Protein AF-A0A368JZE5-F1 (afdb_monomer_lite)

Sequence (261 aa):
MVKGGLHEKTGRDTLEATTRVGGFPHKSGTFWTKGAIWRTEWVDAGKLSTRIRGDKDPQEIAFAVDNDGTRANAGQLTRDISWLYFQPTIASMVMRYRGSHLHWYSGETGALGATAGSTVHFGVNDLGLITVLAKDIGQLPQWQQRLWSAHNVTPEGEVSSELFEAQMMLIPASTKAPEGEVQDALNTLDASFKKRYGTSLLREHSSVTQLLRAVHRFRAVEEGGLLDLSKDLMRLFSERVDVDALTPHFTLANGEKKRAR

Secondary structure (DSSP, 8-state):
-----------TTS-EEEEEE--TTSPTT-EEEEEE---S---PPPS--TTTT-PPPSSPPEEE-STT--EEEHHHHTT---EEEE-THHHHHHHTSTT-EEEESSSSEEEEESSTTSEEEEEE-TTSPEEEEHHHHHHS-HHHHHHHHTTEE---SPPPHHHHIIIII--------HHHHHHHHHHHHHHHHHHHHSS-SB---TTHHHHHHH--GGGGGSTTHHHHHHHHHHHHTGGGB-HHHHGGG----TT------

Structure (mmCIF, N/CA/C/O backbone):
data_AF-A0A368JZE5-F1
#
_entry.id   AF-A0A368JZE5-F1
#
loop_
_atom_site.group_PDB
_atom_site.id
_atom_site.type_symbol
_atom_site.label_atom_id
_atom_site.label_alt_id
_atom_site.label_comp_id
_atom_site.label_asym_id
_atom_site.label_entity_id
_atom_site.label_seq_id
_atom_site.pdbx_PDB_ins_code
_atom_site.Cartn_x
_atom_site.Cartn_y
_atom_site.Cartn_z
_atom_site.occupancy
_atom_site.B_iso_or_equiv
_atom_site.auth_seq_id
_atom_site.auth_comp_id
_atom_site.auth_asym_id
_atom_site.auth_atom_id
_atom_site.pdbx_PDB_model_num
ATOM 1 N N . MET A 1 1 ? 60.721 11.355 38.201 1.00 33.09 1 MET A N 1
ATOM 2 C CA . MET A 1 1 ? 60.896 11.521 36.742 1.00 33.09 1 MET A CA 1
ATOM 3 C C . MET A 1 1 ? 60.819 10.137 36.101 1.00 33.09 1 MET A C 1
ATOM 5 O O . MET A 1 1 ? 61.827 9.453 36.012 1.00 33.09 1 MET A O 1
ATOM 9 N N . VAL A 1 2 ? 59.609 9.662 35.784 1.00 31.41 2 VAL A N 1
ATOM 10 C CA . VAL A 1 2 ? 59.386 8.317 35.222 1.00 31.41 2 VAL A CA 1
ATOM 11 C C . VAL A 1 2 ? 59.170 8.472 33.721 1.00 31.41 2 VAL A C 1
ATOM 13 O O . VAL A 1 2 ? 58.179 9.057 33.291 1.00 31.41 2 VAL A O 1
ATOM 16 N N . LYS A 1 3 ? 60.138 8.000 32.932 1.00 34.97 3 LYS A N 1
ATOM 17 C CA . LYS A 1 3 ? 60.056 7.914 31.471 1.00 34.97 3 LYS A CA 1
ATOM 18 C C . LYS A 1 3 ? 58.999 6.868 31.098 1.00 34.97 3 LYS A C 1
ATOM 20 O O . LYS A 1 3 ? 59.303 5.682 31.037 1.00 34.97 3 LYS A O 1
ATOM 25 N N . GLY A 1 4 ? 57.762 7.300 30.865 1.00 34.81 4 GLY A N 1
ATOM 26 C CA . GLY A 1 4 ? 56.762 6.494 30.167 1.00 34.81 4 GLY A CA 1
ATOM 27 C C . GLY A 1 4 ? 57.090 6.496 28.677 1.00 34.81 4 GLY A C 1
ATOM 28 O O . GLY A 1 4 ? 56.790 7.468 27.988 1.00 34.81 4 GLY A O 1
ATOM 29 N N . GLY A 1 5 ? 57.781 5.460 28.202 1.00 38.25 5 GLY A N 1
ATOM 30 C CA . GLY A 1 5 ? 58.120 5.313 26.790 1.00 38.25 5 GLY A CA 1
ATOM 31 C C . GLY A 1 5 ? 56.860 5.195 25.934 1.00 38.25 5 GLY A C 1
ATOM 32 O O . GLY A 1 5 ? 56.065 4.276 26.117 1.00 38.25 5 GLY A O 1
ATOM 33 N N . LEU A 1 6 ? 56.684 6.120 24.990 1.00 45.31 6 LEU A N 1
ATOM 34 C CA . LEU A 1 6 ? 55.811 5.915 23.839 1.00 45.31 6 LEU A CA 1
ATOM 35 C C . LEU A 1 6 ? 56.468 4.853 22.954 1.00 45.31 6 LEU A C 1
ATOM 37 O O . LEU A 1 6 ? 57.457 5.126 22.279 1.00 45.31 6 LEU A O 1
ATOM 41 N N . HIS A 1 7 ? 55.939 3.632 22.977 1.00 50.19 7 HIS A N 1
ATOM 42 C CA . HIS A 1 7 ? 56.258 2.628 21.967 1.00 50.19 7 HIS A CA 1
ATOM 43 C C . HIS A 1 7 ? 55.320 2.821 20.779 1.00 50.19 7 HIS A C 1
ATOM 45 O O . HIS A 1 7 ? 54.342 2.098 20.613 1.00 50.19 7 HIS A O 1
ATOM 51 N N . GLU A 1 8 ? 55.604 3.841 19.979 1.00 50.53 8 GLU A N 1
ATOM 52 C CA . GLU A 1 8 ? 54.974 4.021 18.679 1.00 50.53 8 GLU A CA 1
ATOM 53 C C . GLU A 1 8 ? 55.751 3.172 17.667 1.00 50.53 8 GLU A C 1
ATOM 55 O O . GLU A 1 8 ? 56.932 3.407 17.412 1.00 50.53 8 GLU A O 1
ATOM 60 N N . LYS A 1 9 ? 55.121 2.111 17.157 1.00 51.62 9 LYS A N 1
ATOM 61 C CA . LYS A 1 9 ? 55.646 1.334 16.032 1.00 51.62 9 LYS A CA 1
ATOM 62 C C . LYS A 1 9 ? 54.854 1.733 14.797 1.00 51.62 9 LYS A C 1
ATOM 64 O O . LYS A 1 9 ? 53.767 1.211 14.578 1.00 51.62 9 LYS A O 1
ATOM 69 N N . THR A 1 10 ? 55.390 2.672 14.029 1.00 49.72 10 THR A N 1
ATOM 70 C CA . THR A 1 10 ? 54.780 3.129 12.779 1.00 49.72 10 THR A CA 1
ATOM 71 C C . THR A 1 10 ? 55.296 2.274 11.624 1.00 49.72 10 THR A C 1
ATOM 73 O O . THR A 1 10 ? 56.504 2.163 11.409 1.00 49.72 10 THR A O 1
ATOM 76 N N . GLY A 1 11 ? 54.385 1.659 10.878 1.00 51.38 11 GLY A N 1
ATOM 77 C CA . GLY A 1 11 ? 54.701 0.826 9.723 1.00 51.38 11 GLY A CA 1
ATOM 78 C C . GLY A 1 11 ? 53.430 0.471 8.959 1.00 51.38 11 GLY A C 1
ATOM 79 O O . GLY A 1 11 ? 52.378 0.290 9.571 1.00 51.38 11 GLY A O 1
ATOM 80 N N . ARG A 1 12 ? 53.545 0.382 7.628 1.00 52.44 12 ARG A N 1
ATOM 81 C CA . ARG A 1 12 ? 52.444 0.207 6.658 1.00 52.44 12 ARG A CA 1
ATOM 82 C C . ARG A 1 12 ? 51.508 -0.977 6.967 1.00 52.44 12 ARG A C 1
ATOM 84 O O . ARG A 1 12 ? 50.345 -0.911 6.593 1.00 52.44 12 ARG A O 1
ATOM 91 N N . ASP A 1 13 ? 52.006 -1.981 7.696 1.00 54.25 13 ASP A N 1
ATOM 92 C CA . ASP A 1 13 ? 51.312 -3.234 8.033 1.00 54.25 13 ASP A CA 1
ATOM 93 C C . ASP A 1 13 ? 51.354 -3.562 9.541 1.00 54.25 13 ASP A C 1
ATOM 95 O O . ASP A 1 13 ? 51.374 -4.726 9.946 1.00 54.25 13 ASP A O 1
ATOM 99 N N . THR A 1 14 ? 51.412 -2.548 10.406 1.00 53.78 14 THR A N 1
ATOM 100 C CA . THR A 1 14 ? 51.467 -2.753 11.864 1.00 53.78 14 THR A CA 1
ATOM 101 C C . THR A 1 14 ? 50.178 -2.303 12.537 1.00 53.78 14 THR A C 1
ATOM 103 O O . THR A 1 14 ? 49.670 -1.219 12.277 1.00 53.78 14 THR A O 1
ATOM 106 N N . LEU A 1 15 ? 49.654 -3.149 13.431 1.00 54.41 15 LEU A N 1
ATOM 107 C CA . LEU A 1 15 ? 48.559 -2.813 14.341 1.00 54.41 15 LEU A CA 1
ATOM 108 C C . LEU A 1 15 ? 48.943 -1.575 15.158 1.00 54.41 15 LEU A C 1
ATOM 110 O O . LEU A 1 15 ? 49.759 -1.649 16.078 1.00 54.41 15 LEU A O 1
ATOM 114 N N . GLU A 1 16 ? 48.342 -0.437 14.829 1.00 57.28 16 GLU A N 1
ATOM 115 C CA . GLU A 1 16 ? 48.506 0.780 15.608 1.00 57.28 16 GLU A CA 1
ATOM 116 C C . GLU A 1 16 ? 47.567 0.709 16.811 1.00 57.28 16 GLU A C 1
ATOM 118 O O . GLU A 1 16 ? 46.362 0.954 16.719 1.00 57.28 16 GLU A O 1
ATOM 123 N N . ALA A 1 17 ? 48.132 0.333 17.955 1.00 60.41 17 ALA A N 1
ATOM 124 C CA . ALA A 1 17 ? 47.470 0.420 19.243 1.00 60.41 17 ALA A CA 1
ATOM 125 C C . ALA A 1 17 ? 48.224 1.421 20.118 1.00 60.41 17 ALA A C 1
ATOM 127 O O . ALA A 1 17 ? 49.322 1.150 20.600 1.00 60.41 17 ALA A O 1
ATOM 128 N N . THR A 1 18 ? 47.623 2.585 20.356 1.00 63.12 18 THR A N 1
ATOM 129 C CA . THR A 1 18 ? 48.146 3.541 21.334 1.00 63.12 18 THR A CA 1
ATOM 130 C C . THR A 1 18 ? 47.459 3.287 22.665 1.00 63.12 18 THR A C 1
ATOM 132 O O . THR A 1 18 ? 46.270 3.575 22.815 1.00 63.12 18 THR A O 1
ATOM 135 N N . THR A 1 19 ? 48.205 2.764 23.639 1.00 67.81 19 THR A N 1
ATOM 136 C CA . THR A 1 19 ? 47.726 2.618 25.020 1.00 67.81 19 THR A CA 1
ATOM 137 C C . THR A 1 19 ? 48.348 3.696 25.896 1.00 67.81 19 THR A C 1
ATOM 139 O O . THR A 1 19 ? 49.569 3.825 25.957 1.00 67.81 19 THR A O 1
ATOM 142 N N . ARG A 1 20 ? 47.515 4.487 26.574 1.00 67.00 20 ARG A N 1
ATOM 143 C CA . ARG A 1 20 ? 47.947 5.498 27.547 1.00 67.00 20 ARG A CA 1
ATOM 144 C C . ARG A 1 20 ? 47.322 5.223 28.904 1.00 67.00 20 ARG A C 1
ATOM 146 O O . ARG A 1 20 ? 46.168 4.818 28.984 1.00 67.00 20 ARG A O 1
ATOM 153 N N . VAL A 1 21 ? 48.073 5.478 29.971 1.00 72.38 21 VAL A N 1
ATOM 154 C CA . VAL A 1 21 ? 47.527 5.452 31.333 1.00 72.38 21 VAL A CA 1
ATOM 155 C C . VAL A 1 21 ? 46.489 6.571 31.455 1.00 72.38 21 VAL A C 1
ATOM 157 O O . VAL A 1 21 ? 46.751 7.707 31.056 1.00 72.38 21 VAL A O 1
ATOM 160 N N . GLY A 1 22 ? 45.301 6.231 31.949 1.00 65.56 22 GLY A N 1
ATOM 161 C CA . GLY A 1 22 ? 44.200 7.162 32.156 1.00 65.56 22 GLY A CA 1
ATOM 162 C C . GLY A 1 22 ? 44.587 8.232 33.173 1.00 65.56 22 GLY A C 1
ATOM 163 O O . GLY A 1 22 ? 45.067 7.922 34.263 1.00 65.56 22 GLY A O 1
ATOM 164 N N . GLY A 1 23 ? 44.403 9.495 32.791 1.00 69.06 23 GLY A N 1
ATOM 165 C CA . GLY A 1 23 ? 44.516 10.647 33.682 1.00 69.06 23 GLY A CA 1
ATOM 166 C C . GLY A 1 23 ? 43.145 11.107 34.175 1.00 69.06 23 GLY A C 1
ATOM 167 O O . GLY A 1 23 ? 42.115 10.584 33.748 1.00 69.06 23 GLY A O 1
ATOM 168 N N . PHE A 1 24 ? 43.128 12.103 35.063 1.00 59.41 24 PHE A N 1
ATOM 169 C CA . PHE A 1 24 ? 41.895 12.705 35.579 1.00 59.41 24 PHE A CA 1
ATOM 170 C C . PHE A 1 24 ? 40.909 13.032 34.433 1.00 59.41 24 PHE A C 1
ATOM 172 O O . PHE A 1 24 ? 41.338 13.621 33.439 1.00 59.41 24 PHE A O 1
ATOM 179 N N . PRO A 1 25 ? 39.616 12.657 34.528 1.00 65.62 25 PRO A N 1
ATOM 180 C CA . PRO A 1 25 ? 38.878 12.226 35.726 1.00 65.62 25 PRO A CA 1
ATOM 181 C C . PRO A 1 25 ? 38.912 10.713 36.030 1.00 65.62 25 PRO A C 1
ATOM 183 O O . PRO A 1 25 ? 38.172 10.242 36.893 1.00 65.62 25 PRO A O 1
ATOM 186 N N . HIS A 1 26 ? 39.740 9.922 35.347 1.00 69.75 26 HIS A N 1
ATOM 187 C CA . HIS A 1 26 ? 39.747 8.463 35.493 1.00 69.75 26 HIS A CA 1
ATOM 188 C C . HIS A 1 26 ? 40.618 8.008 36.676 1.00 69.75 26 HIS A C 1
ATOM 190 O O . HIS A 1 26 ? 41.660 8.599 36.961 1.00 69.75 26 HIS A O 1
ATOM 196 N N . LYS A 1 27 ? 40.176 6.964 37.399 1.00 71.75 27 LYS A N 1
ATOM 197 C CA . LYS A 1 27 ? 40.884 6.423 38.577 1.00 71.75 27 LYS A CA 1
ATOM 198 C C . LYS A 1 27 ? 42.292 5.942 38.203 1.00 71.75 27 LYS A C 1
ATOM 200 O O . LYS A 1 27 ? 42.491 5.380 37.124 1.00 71.75 27 LYS A O 1
ATOM 205 N N . SER A 1 28 ? 43.251 6.105 39.116 1.00 64.19 28 SER A N 1
ATOM 206 C CA . SER A 1 28 ? 44.617 5.599 38.937 1.00 64.19 28 SER A CA 1
ATOM 207 C C . SER A 1 28 ? 44.613 4.081 38.696 1.00 64.19 28 SER A C 1
ATOM 209 O O . SER A 1 28 ? 43.869 3.341 39.334 1.00 64.19 28 SER A O 1
ATOM 211 N N . GLY A 1 29 ? 45.411 3.625 37.725 1.00 69.69 29 GLY A N 1
ATOM 212 C CA . GLY A 1 29 ? 45.442 2.224 37.277 1.00 69.69 29 GLY A CA 1
ATOM 213 C C . GLY A 1 29 ? 44.519 1.895 36.096 1.00 69.69 29 GLY A C 1
ATOM 214 O O . GLY A 1 29 ? 44.535 0.767 35.614 1.00 69.69 29 GLY A O 1
ATOM 215 N N . THR A 1 30 ? 43.746 2.860 35.590 1.00 68.69 30 THR A N 1
ATOM 216 C CA . THR A 1 30 ? 43.015 2.702 34.322 1.00 68.69 30 THR A CA 1
ATOM 217 C C . THR A 1 30 ? 43.902 3.027 33.120 1.00 68.69 30 THR A C 1
ATOM 219 O O . THR A 1 30 ? 44.852 3.803 33.225 1.00 68.69 30 THR A O 1
ATOM 222 N N . PHE A 1 31 ? 43.605 2.435 31.965 1.00 73.69 31 PHE A N 1
ATOM 223 C CA . PHE A 1 31 ? 44.262 2.734 30.694 1.00 73.69 31 PHE A CA 1
ATOM 224 C C . PHE A 1 31 ? 43.224 2.964 29.597 1.00 73.69 31 PHE A C 1
ATOM 226 O O . PHE A 1 31 ? 42.121 2.420 29.627 1.00 73.69 31 PHE A O 1
ATOM 233 N N . TRP A 1 32 ? 43.591 3.789 28.625 1.00 58.62 32 TRP A N 1
ATOM 234 C CA . TRP A 1 32 ? 42.852 3.999 27.394 1.00 58.62 32 TRP A CA 1
ATOM 235 C C . TRP A 1 32 ? 43.648 3.433 26.237 1.00 58.62 32 TRP A C 1
ATOM 237 O O . TRP A 1 32 ? 44.786 3.844 26.007 1.00 58.62 32 TRP A O 1
ATOM 247 N N . THR A 1 33 ? 43.026 2.528 25.494 1.00 65.94 33 THR A N 1
ATOM 248 C CA . THR A 1 33 ? 43.588 1.963 24.273 1.00 65.94 33 THR A CA 1
ATOM 249 C C . THR A 1 33 ? 42.780 2.465 23.088 1.00 65.94 33 THR A C 1
ATOM 251 O O . THR A 1 33 ? 41.572 2.253 23.016 1.00 65.94 33 THR A O 1
ATOM 254 N N . LYS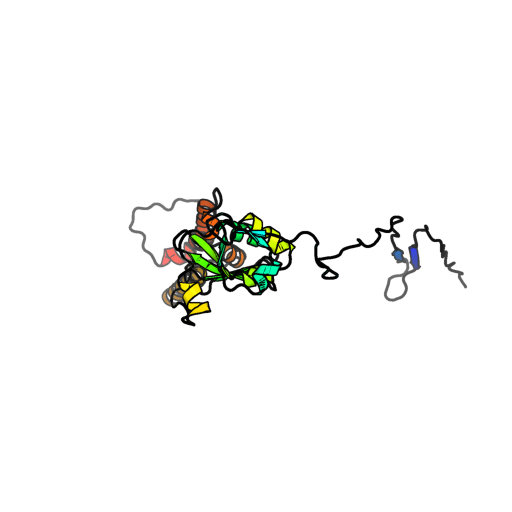 A 1 34 ? 43.448 3.138 22.151 1.00 62.22 34 LYS A N 1
ATOM 255 C CA . LYS A 1 34 ? 42.917 3.393 20.809 1.00 62.22 34 LYS A CA 1
ATOM 256 C C . LYS A 1 34 ? 43.580 2.407 19.861 1.00 62.22 34 LYS A C 1
ATOM 258 O O . LYS A 1 34 ? 44.806 2.379 19.802 1.00 62.22 34 LYS A O 1
ATOM 263 N N . GLY A 1 35 ? 42.783 1.607 19.160 1.00 59.38 35 GLY A N 1
ATOM 264 C CA . GLY A 1 35 ? 43.256 0.694 18.124 1.00 59.38 35 GLY A CA 1
ATOM 265 C C . GLY A 1 35 ? 42.680 1.078 16.766 1.00 59.38 35 GLY A C 1
ATOM 266 O O . GLY A 1 35 ? 41.496 1.401 16.681 1.00 59.38 35 GLY A O 1
ATOM 267 N N . ALA A 1 36 ? 43.500 1.026 15.721 1.00 57.50 36 ALA A N 1
ATOM 268 C CA . ALA A 1 36 ? 43.044 1.041 14.336 1.00 57.50 36 ALA A CA 1
ATOM 269 C C . ALA A 1 36 ? 43.248 -0.358 13.732 1.00 57.50 36 ALA A C 1
ATOM 271 O O . ALA A 1 36 ? 44.347 -0.909 13.784 1.00 57.50 36 ALA A O 1
ATOM 272 N N . ILE A 1 37 ? 42.185 -0.951 13.177 1.00 56.81 37 ILE A N 1
ATOM 273 C CA . ILE A 1 37 ? 42.299 -2.156 12.346 1.00 56.81 37 ILE A CA 1
ATOM 274 C C . ILE A 1 37 ? 42.578 -1.682 10.925 1.00 56.81 37 ILE A C 1
ATOM 276 O O . ILE A 1 37 ? 41.683 -1.172 10.251 1.00 56.81 37 ILE A O 1
ATOM 280 N N . TRP A 1 38 ? 43.809 -1.872 10.468 1.00 56.47 38 TRP A N 1
ATOM 281 C CA . TRP A 1 38 ? 44.139 -1.757 9.055 1.00 56.47 38 TRP A CA 1
ATOM 282 C C . TRP A 1 38 ? 43.779 -3.083 8.381 1.00 56.47 38 TRP A C 1
ATOM 284 O O . TRP A 1 38 ? 44.326 -4.130 8.724 1.00 56.47 38 TRP A O 1
ATOM 294 N N . ARG A 1 39 ? 42.809 -3.067 7.459 1.00 55.66 39 ARG A N 1
ATOM 295 C CA . ARG A 1 39 ? 42.589 -4.199 6.550 1.00 55.66 39 ARG A CA 1
ATOM 296 C C . ARG A 1 39 ? 43.677 -4.118 5.479 1.00 55.66 39 ARG A C 1
ATOM 298 O O . ARG A 1 39 ? 43.789 -3.097 4.812 1.00 55.66 39 ARG A O 1
ATOM 305 N N . THR A 1 40 ? 44.477 -5.171 5.335 1.00 58.88 40 THR A N 1
ATOM 306 C CA . THR A 1 40 ? 45.539 -5.298 4.317 1.00 58.88 40 THR A CA 1
ATOM 307 C C . THR A 1 40 ? 44.997 -5.363 2.885 1.00 58.88 40 THR A C 1
ATOM 309 O O . THR A 1 40 ? 45.760 -5.273 1.928 1.00 58.88 40 THR A O 1
ATOM 312 N N . GLU A 1 41 ? 43.680 -5.485 2.726 1.00 56.69 41 GLU A N 1
ATOM 313 C CA . GLU A 1 41 ? 42.991 -5.481 1.443 1.00 56.69 41 GLU A CA 1
ATOM 314 C C . GLU A 1 41 ? 42.328 -4.123 1.211 1.00 56.69 41 GLU A C 1
ATOM 316 O O . GLU A 1 41 ? 41.355 -3.751 1.875 1.00 56.69 41 GLU A O 1
ATOM 321 N N . TRP A 1 42 ? 42.863 -3.384 0.243 1.00 62.25 42 TRP A N 1
ATOM 322 C CA . TRP A 1 42 ? 42.203 -2.213 -0.309 1.00 62.25 42 TRP A CA 1
ATOM 323 C C . TRP A 1 42 ? 41.203 -2.692 -1.355 1.00 62.25 42 TRP A C 1
ATOM 325 O O . TRP A 1 42 ? 41.580 -3.241 -2.386 1.00 62.25 42 TRP A O 1
ATOM 335 N N . VAL A 1 43 ? 39.914 -2.513 -1.074 1.00 68.69 43 VAL A N 1
ATOM 336 C CA . VAL A 1 43 ? 38.879 -2.695 -2.090 1.00 68.69 43 VAL A CA 1
ATOM 337 C C . VAL A 1 43 ? 38.893 -1.440 -2.948 1.00 68.69 43 VAL A C 1
ATOM 339 O O . VAL A 1 43 ? 38.425 -0.386 -2.510 1.00 68.69 43 VAL A O 1
ATOM 342 N N . ASP A 1 44 ? 39.466 -1.544 -4.145 1.00 73.81 44 ASP A N 1
ATOM 343 C CA . ASP A 1 44 ? 39.421 -0.456 -5.115 1.00 73.81 44 ASP A CA 1
ATOM 344 C C . ASP A 1 44 ? 37.971 -0.044 -5.366 1.00 73.81 44 ASP A C 1
ATOM 346 O O . ASP A 1 44 ? 37.060 -0.878 -5.459 1.00 73.81 44 ASP A O 1
ATOM 350 N N . ALA A 1 45 ? 37.745 1.264 -5.477 1.00 73.56 45 ALA A N 1
ATOM 351 C CA . ALA A 1 45 ? 36.429 1.766 -5.823 1.00 73.56 45 ALA A CA 1
ATOM 352 C C . ALA A 1 45 ? 35.999 1.158 -7.164 1.00 73.56 45 ALA A C 1
ATOM 354 O O . ALA A 1 45 ? 36.725 1.219 -8.160 1.00 73.56 45 ALA A O 1
ATOM 355 N N . GLY A 1 46 ? 34.796 0.582 -7.194 1.00 76.06 46 GLY A N 1
ATOM 356 C CA . GLY A 1 46 ? 34.208 0.099 -8.435 1.00 76.06 46 GLY A CA 1
ATOM 357 C C . GLY A 1 46 ? 34.178 1.214 -9.482 1.00 76.06 46 GLY A C 1
ATOM 358 O O . GLY A 1 46 ? 33.939 2.381 -9.166 1.00 76.06 46 GLY A O 1
ATOM 359 N N . LYS A 1 47 ? 34.395 0.855 -10.753 1.00 83.00 47 LYS A N 1
ATOM 360 C CA . LYS A 1 47 ? 34.354 1.816 -11.872 1.00 83.00 47 LYS A CA 1
ATOM 361 C C . LYS A 1 47 ? 33.000 2.529 -11.983 1.00 83.00 47 LYS A C 1
ATOM 363 O O . LYS A 1 47 ? 32.948 3.629 -12.528 1.00 83.00 47 LYS A O 1
ATOM 368 N N . LEU A 1 48 ? 31.941 1.917 -11.446 1.00 82.50 48 LEU A N 1
ATOM 369 C CA . LEU A 1 48 ? 30.554 2.365 -11.492 1.00 82.50 48 LEU A CA 1
ATOM 370 C C . LEU A 1 48 ? 29.941 2.360 -10.082 1.00 82.50 48 LEU A C 1
ATOM 372 O O . LEU A 1 48 ? 30.094 1.396 -9.332 1.00 82.50 48 LEU A O 1
ATOM 376 N N . SER A 1 49 ? 29.227 3.425 -9.733 1.00 80.38 49 SER A N 1
ATOM 377 C CA . SER A 1 49 ? 28.500 3.588 -8.476 1.00 80.38 49 SER A CA 1
ATOM 378 C C . SER A 1 49 ? 27.164 4.284 -8.732 1.00 80.38 49 SER A C 1
ATOM 380 O O . SER A 1 49 ? 27.017 5.499 -8.601 1.00 80.38 49 SER A O 1
ATOM 382 N N . THR A 1 50 ? 26.154 3.493 -9.080 1.00 79.56 50 THR A N 1
ATOM 383 C CA . THR A 1 50 ? 24.797 3.981 -9.379 1.00 79.56 50 THR A CA 1
ATOM 384 C C . THR A 1 50 ? 24.084 4.516 -8.139 1.00 79.56 50 THR A C 1
ATOM 386 O O . THR A 1 50 ? 23.327 5.474 -8.219 1.00 79.56 50 THR A O 1
ATOM 389 N N . ARG A 1 51 ? 24.353 3.936 -6.961 1.00 73.94 51 ARG A N 1
ATOM 390 C CA . ARG A 1 51 ? 23.677 4.309 -5.707 1.00 73.94 51 ARG A CA 1
ATOM 391 C C . ARG A 1 51 ? 24.284 5.523 -5.002 1.00 73.94 51 ARG A C 1
ATOM 393 O O . ARG A 1 51 ? 23.534 6.298 -4.423 1.00 73.94 51 ARG A O 1
ATOM 400 N N . ILE A 1 52 ? 25.616 5.639 -4.967 1.00 77.81 52 ILE A N 1
ATOM 401 C CA . ILE A 1 52 ? 26.302 6.687 -4.187 1.00 77.81 52 ILE A CA 1
ATOM 402 C C . ILE A 1 52 ? 26.725 7.846 -5.091 1.00 77.81 52 ILE A C 1
ATOM 404 O O . ILE A 1 52 ? 26.480 8.996 -4.744 1.00 77.81 52 ILE A O 1
ATOM 408 N N . ARG A 1 53 ? 27.344 7.556 -6.246 1.00 79.69 53 ARG A N 1
ATOM 409 C CA . ARG A 1 53 ? 27.777 8.589 -7.205 1.00 79.69 53 ARG A CA 1
ATOM 410 C C . ARG A 1 53 ? 26.662 9.005 -8.171 1.00 79.69 53 ARG A C 1
ATOM 412 O O . ARG A 1 53 ? 26.724 10.102 -8.712 1.00 79.69 53 ARG A O 1
ATOM 419 N N . GLY A 1 54 ? 25.640 8.165 -8.349 1.00 75.38 54 GLY A N 1
ATOM 420 C CA . GLY A 1 54 ? 24.533 8.425 -9.274 1.00 75.38 54 GLY A CA 1
ATOM 421 C C . GLY A 1 54 ? 24.876 8.111 -10.729 1.00 75.38 54 GLY A C 1
ATOM 422 O O . GLY A 1 54 ? 24.264 8.671 -11.636 1.00 75.38 54 GLY A O 1
ATOM 423 N N . ASP A 1 55 ? 25.872 7.253 -10.969 1.00 83.69 55 ASP A N 1
ATOM 424 C CA . ASP A 1 55 ? 26.241 6.872 -12.331 1.00 83.69 55 ASP A CA 1
ATOM 425 C C . ASP A 1 55 ? 25.074 6.200 -13.054 1.00 83.69 55 ASP A C 1
ATOM 427 O O . ASP A 1 55 ? 24.293 5.463 -12.449 1.00 83.69 55 ASP A O 1
ATOM 431 N N . LYS A 1 56 ? 24.997 6.399 -14.372 1.00 77.88 56 LYS A N 1
ATOM 432 C CA . LYS A 1 56 ? 24.047 5.672 -15.214 1.00 77.88 56 LYS A CA 1
ATOM 433 C C . LYS A 1 56 ? 24.471 4.214 -15.320 1.00 77.88 56 LYS A C 1
ATOM 435 O O . LYS A 1 56 ? 25.591 3.925 -15.735 1.00 77.88 56 LYS A O 1
ATOM 440 N N . ASP A 1 57 ? 23.574 3.309 -14.957 1.00 76.50 57 ASP A N 1
ATOM 441 C CA . ASP A 1 57 ? 23.791 1.884 -15.175 1.00 76.50 57 ASP A CA 1
ATOM 442 C C . ASP A 1 57 ? 23.626 1.572 -16.671 1.00 76.50 57 ASP A C 1
ATOM 444 O O . ASP A 1 57 ? 22.652 2.024 -17.278 1.00 76.50 57 ASP A O 1
ATOM 448 N N . PRO A 1 58 ? 24.550 0.818 -17.282 1.00 77.19 58 PRO A N 1
ATOM 449 C CA . PRO A 1 58 ? 24.404 0.363 -18.661 1.00 77.19 58 PRO A CA 1
ATOM 450 C C . PRO A 1 58 ? 23.198 -0.564 -18.894 1.00 77.19 58 PRO A C 1
ATOM 452 O O . PRO A 1 58 ? 22.776 -0.714 -20.038 1.00 77.19 58 PRO A O 1
ATOM 455 N N . GLN A 1 59 ? 22.645 -1.201 -17.855 1.00 81.75 59 GLN A N 1
ATOM 456 C CA . GLN A 1 59 ? 21.476 -2.078 -17.963 1.00 81.75 59 GLN A CA 1
ATOM 457 C C . GLN A 1 59 ? 20.186 -1.346 -17.583 1.00 81.75 59 GLN A C 1
ATOM 459 O O . GLN A 1 59 ? 19.752 -1.349 -16.425 1.00 81.75 59 GLN A O 1
ATOM 464 N N . GLU A 1 60 ? 19.547 -0.734 -18.578 1.00 83.88 60 GLU A N 1
ATOM 465 C CA . GLU A 1 60 ? 18.212 -0.163 -18.413 1.00 83.88 60 GLU A CA 1
ATOM 466 C C . GLU A 1 60 ? 17.157 -1.256 -18.204 1.00 83.88 60 GLU A C 1
ATOM 468 O O . GLU A 1 60 ? 17.228 -2.350 -18.764 1.00 83.88 60 GLU A O 1
ATOM 473 N N . ILE A 1 61 ? 16.172 -0.955 -17.360 1.00 92.12 61 ILE A N 1
ATOM 474 C CA . ILE A 1 61 ? 15.092 -1.881 -17.018 1.00 92.12 61 ILE A CA 1
ATOM 475 C C . ILE A 1 61 ? 13.914 -1.610 -17.936 1.00 92.12 61 ILE A C 1
ATOM 477 O O . ILE A 1 61 ? 13.525 -0.456 -18.107 1.00 92.12 61 ILE A O 1
ATOM 481 N N . ALA A 1 62 ? 13.349 -2.676 -18.494 1.00 93.44 62 ALA A N 1
ATOM 482 C CA . ALA A 1 62 ? 12.240 -2.604 -19.430 1.00 93.44 62 ALA A CA 1
ATOM 483 C C . ALA A 1 62 ? 10.907 -2.992 -18.771 1.00 93.44 62 ALA A C 1
ATOM 485 O O . ALA A 1 62 ? 10.840 -3.971 -18.021 1.00 93.44 62 ALA A O 1
ATOM 486 N N . PHE A 1 63 ? 9.847 -2.268 -19.120 1.00 95.81 63 PHE A N 1
ATOM 487 C CA . PHE A 1 63 ? 8.471 -2.459 -18.657 1.00 95.81 63 PHE A CA 1
ATOM 488 C C . PHE A 1 63 ? 7.555 -2.709 -19.854 1.00 95.81 63 PHE A C 1
ATOM 490 O O . PHE A 1 63 ? 7.742 -2.083 -20.889 1.00 95.81 63 PHE A O 1
ATOM 497 N N . ALA A 1 64 ? 6.592 -3.615 -19.726 1.00 94.44 64 ALA A N 1
ATOM 498 C CA . ALA A 1 64 ? 5.484 -3.800 -20.651 1.00 94.44 64 ALA A CA 1
ATOM 499 C C . ALA A 1 64 ? 4.567 -2.572 -20.613 1.00 94.44 64 ALA A C 1
ATOM 501 O O . ALA A 1 64 ? 4.073 -2.198 -19.548 1.00 94.44 64 ALA A O 1
ATOM 502 N N . VAL A 1 65 ? 4.388 -1.952 -21.778 1.00 92.75 65 VAL A N 1
ATOM 503 C CA . VAL A 1 65 ? 3.583 -0.732 -21.966 1.00 92.75 65 VAL A CA 1
ATOM 504 C C . VAL A 1 65 ? 2.312 -1.021 -22.760 1.00 92.75 65 VAL A C 1
ATOM 506 O O . VAL A 1 65 ? 1.346 -0.277 -22.645 1.00 92.75 65 VAL A O 1
ATOM 509 N N . ASP A 1 66 ? 2.300 -2.103 -23.541 1.00 88.62 66 ASP A N 1
ATOM 510 C CA . ASP A 1 66 ? 1.198 -2.445 -24.440 1.00 88.62 66 ASP A CA 1
ATOM 511 C C . ASP A 1 66 ? 0.808 -3.925 -24.328 1.00 88.62 66 ASP A C 1
ATOM 513 O O . ASP A 1 66 ? 1.595 -4.762 -23.868 1.00 88.62 66 ASP A O 1
ATOM 517 N N . ASN A 1 67 ? -0.403 -4.243 -24.779 1.00 88.25 67 ASN A N 1
ATOM 518 C CA . ASN A 1 67 ? -1.014 -5.573 -24.705 1.00 88.25 67 ASN A CA 1
ATOM 519 C C . ASN A 1 67 ? -0.310 -6.576 -25.619 1.00 88.25 67 ASN A C 1
ATOM 521 O O . ASN A 1 67 ? -0.265 -7.767 -25.317 1.00 88.25 67 ASN A O 1
ATOM 525 N N . ASP A 1 68 ? 0.325 -6.081 -26.681 1.00 86.75 68 ASP A N 1
ATOM 526 C CA . ASP A 1 68 ? 1.112 -6.878 -27.625 1.00 86.75 68 ASP A CA 1
ATOM 527 C C . ASP A 1 68 ? 2.458 -7.353 -27.036 1.00 86.75 68 ASP A C 1
ATOM 529 O O . ASP A 1 68 ? 3.269 -7.983 -27.716 1.00 86.75 68 ASP A O 1
ATOM 533 N N . GLY A 1 69 ? 2.730 -7.046 -25.761 1.00 84.38 69 GLY A N 1
ATOM 534 C CA . GLY A 1 69 ? 3.977 -7.389 -25.080 1.00 84.38 69 GLY A CA 1
ATOM 535 C C . GLY A 1 69 ? 5.122 -6.418 -25.373 1.00 84.38 69 GLY A C 1
ATOM 536 O O . GLY A 1 69 ? 6.258 -6.664 -24.956 1.00 84.38 69 GLY A O 1
ATOM 537 N N . THR A 1 70 ? 4.837 -5.306 -26.056 1.00 91.75 70 THR A N 1
ATOM 538 C CA . THR A 1 70 ? 5.797 -4.229 -26.314 1.00 91.75 70 THR A CA 1
ATOM 539 C C . THR A 1 70 ? 6.343 -3.686 -24.999 1.00 91.75 70 THR A C 1
ATOM 541 O O . THR A 1 70 ? 5.590 -3.352 -24.079 1.00 91.75 70 THR A O 1
ATOM 544 N N . ARG A 1 71 ? 7.674 -3.582 -24.913 1.00 93.38 71 ARG A N 1
ATOM 545 C CA . ARG A 1 71 ? 8.368 -3.066 -23.733 1.00 93.38 71 ARG A CA 1
ATOM 546 C C . ARG A 1 71 ? 9.115 -1.770 -24.025 1.00 93.38 71 ARG A C 1
ATOM 548 O O . ARG A 1 71 ? 9.743 -1.647 -25.072 1.00 93.38 71 ARG A O 1
ATOM 555 N N . ALA A 1 72 ? 9.102 -0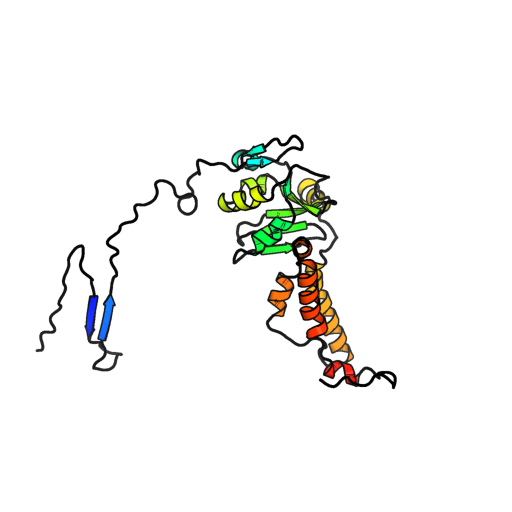.852 -23.064 1.00 92.69 72 ALA A N 1
ATOM 556 C CA . ALA A 1 72 ? 9.879 0.383 -23.083 1.00 92.69 72 ALA A CA 1
ATOM 557 C C . ALA A 1 72 ? 10.867 0.416 -21.914 1.00 92.69 72 ALA A C 1
ATOM 559 O O . ALA A 1 72 ? 10.586 -0.086 -20.821 1.00 92.69 72 ALA A O 1
ATOM 560 N N . ASN A 1 73 ? 12.030 1.021 -22.136 1.00 92.12 73 ASN A N 1
ATOM 561 C CA . ASN A 1 73 ? 13.030 1.190 -21.088 1.00 92.12 73 ASN A CA 1
ATOM 562 C C . ASN A 1 73 ? 12.641 2.318 -20.129 1.00 92.12 73 ASN A C 1
ATOM 564 O O . ASN A 1 73 ? 12.046 3.316 -20.531 1.00 92.12 73 ASN A O 1
ATOM 568 N N . ALA A 1 74 ? 13.085 2.226 -18.876 1.00 88.06 74 ALA A N 1
ATOM 569 C CA . ALA A 1 74 ? 12.804 3.216 -17.838 1.00 88.06 74 ALA A CA 1
ATOM 570 C C . ALA A 1 74 ? 13.149 4.664 -18.235 1.00 88.06 74 ALA A C 1
ATOM 572 O O . ALA A 1 74 ? 12.421 5.590 -17.883 1.00 88.06 74 ALA A O 1
ATOM 573 N N . GLY A 1 75 ? 14.227 4.863 -19.006 1.00 86.88 75 GLY A N 1
ATOM 574 C CA . GLY A 1 75 ? 14.624 6.186 -19.497 1.00 86.88 75 GLY A CA 1
ATOM 575 C C . GLY A 1 75 ? 13.640 6.803 -20.499 1.00 86.88 75 GLY A C 1
ATOM 576 O O . GLY A 1 75 ? 13.573 8.025 -20.619 1.00 86.88 75 GLY A O 1
ATOM 577 N N . GLN A 1 76 ? 12.851 5.978 -21.193 1.00 89.38 76 GLN A N 1
ATOM 578 C CA . GLN A 1 76 ? 11.787 6.427 -22.096 1.00 89.38 76 GLN A CA 1
ATOM 579 C C . GLN A 1 76 ? 10.525 6.820 -21.314 1.00 89.38 76 GLN A C 1
ATOM 581 O O . GLN A 1 76 ? 9.829 7.753 -21.709 1.00 89.38 76 GLN A O 1
ATOM 586 N N . LEU A 1 77 ? 10.283 6.187 -20.160 1.00 90.56 77 LEU A N 1
ATOM 587 C CA . LEU A 1 77 ? 9.097 6.423 -19.333 1.00 90.56 77 LEU A CA 1
ATOM 588 C C . LEU A 1 77 ? 9.092 7.793 -18.640 1.00 90.56 77 LEU A C 1
ATOM 590 O O . LEU A 1 77 ? 8.033 8.315 -18.321 1.00 90.56 77 LEU A O 1
ATOM 594 N N . THR A 1 78 ? 10.251 8.425 -18.418 1.00 85.25 78 THR A N 1
ATOM 595 C CA . THR A 1 78 ? 10.359 9.683 -17.644 1.00 85.25 78 THR A CA 1
ATOM 596 C C . THR A 1 78 ? 9.553 10.856 -18.230 1.00 85.25 78 THR A C 1
ATOM 598 O O . THR A 1 78 ? 9.295 11.842 -17.535 1.00 85.25 78 THR A O 1
ATOM 601 N N . ARG A 1 79 ? 9.177 10.787 -19.511 1.00 84.31 79 ARG A N 1
ATOM 602 C CA . ARG A 1 79 ? 8.348 11.795 -20.197 1.00 84.31 79 ARG A CA 1
ATOM 603 C C . ARG A 1 79 ? 7.020 11.235 -20.697 1.00 84.31 79 ARG A C 1
ATOM 605 O O . ARG A 1 79 ? 6.309 11.941 -21.405 1.00 84.31 79 ARG A O 1
ATOM 612 N N . ASP A 1 80 ? 6.717 9.993 -20.349 1.00 86.50 80 ASP A N 1
ATOM 613 C CA . ASP A 1 80 ? 5.518 9.313 -20.798 1.00 86.50 80 ASP A CA 1
ATOM 614 C C . ASP A 1 80 ? 4.357 9.577 -19.831 1.00 86.50 80 ASP A C 1
ATOM 616 O O . ASP A 1 80 ? 4.527 9.579 -18.610 1.00 86.50 80 ASP A O 1
ATOM 620 N N . ILE A 1 81 ? 3.182 9.836 -20.396 1.00 88.00 81 ILE A N 1
ATOM 621 C CA . ILE A 1 81 ? 1.921 10.031 -19.667 1.00 88.00 81 ILE A CA 1
ATOM 622 C C . ILE A 1 81 ? 1.064 8.759 -19.660 1.00 88.00 81 ILE A C 1
ATOM 624 O O . ILE A 1 81 ? -0.074 8.788 -19.198 1.00 88.00 81 ILE A O 1
ATOM 628 N N . SER A 1 82 ? 1.595 7.656 -20.192 1.00 92.00 82 SER A N 1
ATOM 629 C CA . SER A 1 82 ? 0.967 6.341 -20.152 1.00 92.00 82 SER A CA 1
ATOM 630 C C . SER A 1 82 ? 0.917 5.754 -18.735 1.00 92.00 82 SER A C 1
ATOM 632 O O . SER A 1 82 ? 1.553 6.236 -17.790 1.00 92.00 82 SER A O 1
ATOM 634 N N . TRP A 1 83 ? 0.143 4.681 -18.598 1.00 94.81 83 TRP A N 1
ATOM 635 C CA . TRP A 1 83 ? -0.048 3.954 -17.350 1.00 94.81 83 TRP A CA 1
ATOM 636 C C . TRP A 1 83 ? 0.619 2.589 -17.427 1.00 94.81 83 TRP A C 1
ATOM 638 O O . TRP A 1 83 ? 0.524 1.894 -18.436 1.00 94.81 83 TRP A O 1
ATOM 648 N N . LEU A 1 84 ? 1.262 2.195 -16.335 1.00 96.56 84 LEU A N 1
ATOM 649 C CA . LEU A 1 84 ? 1.810 0.860 -16.152 1.00 96.56 84 LEU A CA 1
ATOM 650 C C . LEU A 1 84 ? 0.952 0.071 -15.174 1.00 96.56 84 LEU A C 1
ATOM 652 O O . LEU A 1 84 ? 0.407 0.625 -14.216 1.00 96.56 84 LEU A O 1
ATOM 656 N N . TYR A 1 85 ? 0.897 -1.235 -15.407 1.00 97.62 85 TYR A N 1
ATOM 657 C CA . TYR A 1 85 ? 0.069 -2.170 -14.664 1.00 97.62 85 TYR A CA 1
ATOM 658 C C . TYR A 1 85 ? 0.964 -3.152 -13.921 1.00 97.62 85 TYR A C 1
ATOM 660 O O . TYR A 1 85 ? 1.978 -3.636 -14.445 1.00 97.62 85 TYR A O 1
ATOM 668 N N . PHE A 1 86 ? 0.599 -3.428 -12.674 1.00 97.56 86 PHE A N 1
ATOM 669 C CA . PHE A 1 86 ? 1.369 -4.274 -11.779 1.00 97.56 86 PHE A CA 1
ATOM 670 C C . PHE A 1 86 ? 0.462 -5.223 -11.009 1.00 97.56 86 PHE A C 1
ATOM 672 O O . PHE A 1 86 ? -0.640 -4.866 -10.588 1.00 97.56 86 PHE A O 1
ATOM 679 N N . GLN A 1 87 ? 0.965 -6.429 -10.760 1.00 96.69 87 GLN A N 1
ATOM 680 C CA . GLN A 1 87 ? 0.309 -7.361 -9.854 1.00 96.69 87 GLN A CA 1
ATOM 681 C C . GLN A 1 87 ? 0.268 -6.783 -8.434 1.00 96.69 87 GLN A C 1
ATOM 683 O O . GLN A 1 87 ? 1.288 -6.268 -7.965 1.00 96.69 87 GLN A O 1
ATOM 688 N N . PRO A 1 88 ? -0.840 -6.946 -7.691 1.00 95.56 88 PRO A N 1
ATOM 689 C CA . PRO A 1 88 ? -0.978 -6.396 -6.340 1.00 95.56 88 PRO A CA 1
A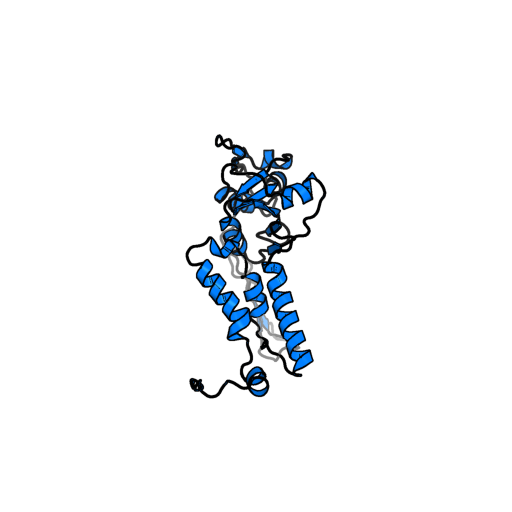TOM 690 C C . PRO A 1 88 ? 0.044 -6.945 -5.329 1.00 95.56 88 PRO A C 1
ATOM 692 O O . PRO A 1 88 ? 0.313 -6.312 -4.308 1.00 95.56 88 PRO A O 1
ATOM 695 N N . THR A 1 89 ? 0.694 -8.073 -5.633 1.00 94.50 89 THR A N 1
ATOM 696 C CA . THR A 1 89 ? 1.801 -8.637 -4.842 1.00 94.50 89 THR A CA 1
ATOM 697 C C . THR A 1 89 ? 2.994 -7.687 -4.689 1.00 94.50 89 THR A C 1
ATOM 699 O O . THR A 1 89 ? 3.751 -7.822 -3.725 1.00 94.50 89 THR A O 1
ATOM 702 N N . ILE A 1 90 ? 3.165 -6.704 -5.588 1.00 95.06 90 ILE A N 1
ATOM 703 C CA . ILE A 1 90 ? 4.216 -5.681 -5.458 1.00 95.06 90 ILE A CA 1
ATOM 704 C C . ILE A 1 90 ? 4.106 -4.921 -4.135 1.00 95.06 90 ILE A C 1
ATOM 706 O O . ILE A 1 90 ? 5.130 -4.606 -3.532 1.00 95.06 90 ILE A O 1
ATOM 710 N N . ALA A 1 91 ? 2.888 -4.675 -3.640 1.00 94.50 91 ALA A N 1
ATOM 711 C CA . ALA A 1 91 ? 2.681 -3.968 -2.384 1.00 94.50 91 ALA A CA 1
ATOM 712 C C . ALA A 1 91 ? 3.304 -4.732 -1.215 1.00 94.50 91 ALA A C 1
ATOM 714 O O . ALA A 1 91 ? 4.115 -4.174 -0.478 1.00 94.50 91 ALA A O 1
ATOM 715 N N . SER A 1 92 ? 3.020 -6.029 -1.096 1.00 91.38 92 SER A N 1
ATOM 716 C CA . SER A 1 92 ? 3.622 -6.873 -0.062 1.00 91.38 92 SER A CA 1
ATOM 717 C C . SER A 1 92 ? 5.143 -6.953 -0.208 1.00 91.38 92 SER A C 1
ATOM 719 O O . SER A 1 92 ? 5.864 -6.897 0.788 1.00 91.38 92 SER A O 1
ATOM 721 N N . MET A 1 93 ? 5.656 -7.013 -1.440 1.00 92.44 93 MET A N 1
ATOM 722 C CA . MET A 1 93 ? 7.096 -7.046 -1.695 1.00 92.44 93 MET A CA 1
ATOM 723 C C . MET A 1 93 ? 7.797 -5.736 -1.290 1.00 92.44 93 MET A C 1
ATOM 725 O O . MET A 1 93 ? 8.842 -5.763 -0.638 1.00 92.44 93 MET A O 1
ATOM 729 N N . VAL A 1 94 ? 7.206 -4.583 -1.608 1.00 93.31 94 VAL A N 1
ATOM 730 C CA . VAL A 1 94 ? 7.696 -3.257 -1.202 1.00 93.31 94 VAL A CA 1
ATOM 731 C C . VAL A 1 94 ? 7.636 -3.090 0.319 1.00 93.31 94 VAL A C 1
ATOM 733 O O . VAL A 1 94 ? 8.579 -2.578 0.926 1.00 93.31 94 VAL A O 1
ATOM 736 N N . MET A 1 95 ? 6.568 -3.572 0.956 1.00 90.62 95 MET A N 1
ATOM 737 C CA . MET A 1 95 ? 6.367 -3.439 2.400 1.00 90.62 95 MET A CA 1
ATOM 738 C C . MET A 1 95 ? 7.386 -4.220 3.242 1.00 90.62 95 MET A C 1
ATOM 740 O O . MET A 1 95 ? 7.608 -3.860 4.399 1.00 90.62 95 MET A O 1
ATOM 744 N N . ARG A 1 96 ? 8.087 -5.211 2.668 1.00 90.56 96 ARG A N 1
ATOM 745 C CA . ARG A 1 96 ? 9.182 -5.947 3.336 1.00 90.56 96 ARG A CA 1
ATOM 746 C C . ARG A 1 96 ? 10.416 -5.084 3.618 1.00 90.56 96 ARG A C 1
ATOM 748 O O . ARG A 1 96 ? 11.225 -5.440 4.476 1.00 90.56 96 ARG A O 1
ATOM 755 N N . TYR A 1 97 ? 10.587 -3.964 2.916 1.00 90.44 97 TYR A N 1
ATOM 756 C CA . TYR A 1 97 ? 11.719 -3.070 3.140 1.00 90.44 97 TYR A CA 1
ATOM 757 C C . TYR A 1 97 ? 11.522 -2.225 4.399 1.00 90.44 97 TYR A C 1
ATOM 759 O O . TYR A 1 97 ? 10.446 -1.702 4.680 1.00 90.44 97 TYR A O 1
ATOM 767 N N . ARG A 1 98 ? 12.595 -2.042 5.174 1.00 86.38 98 ARG A N 1
ATOM 768 C CA . ARG A 1 98 ? 12.558 -1.162 6.345 1.00 86.38 98 ARG A CA 1
ATOM 769 C C . ARG A 1 98 ? 12.381 0.289 5.899 1.00 86.38 98 ARG A C 1
ATOM 771 O O . ARG A 1 98 ? 13.200 0.803 5.145 1.00 86.38 98 ARG A O 1
ATOM 778 N N . GLY A 1 99 ? 11.378 0.963 6.457 1.00 86.06 99 GLY A N 1
ATOM 779 C CA . GLY A 1 99 ? 11.043 2.335 6.065 1.00 86.06 99 GLY A CA 1
ATOM 780 C C . GLY A 1 99 ? 10.161 2.408 4.819 1.00 86.06 99 GLY A C 1
ATOM 781 O O . GLY A 1 99 ? 10.031 3.492 4.248 1.00 86.06 99 GLY A O 1
ATOM 782 N N . SER A 1 100 ? 9.568 1.276 4.427 1.00 91.50 100 SER A N 1
ATOM 783 C CA . SER A 1 100 ? 8.466 1.230 3.481 1.00 91.50 100 SER A CA 1
ATOM 784 C C . SER A 1 100 ? 7.281 2.054 3.976 1.00 91.50 100 SER A C 1
ATOM 786 O O . SER A 1 100 ? 7.092 2.288 5.178 1.00 91.50 100 SER A O 1
ATOM 788 N N . HIS A 1 101 ? 6.497 2.525 3.019 1.00 90.38 101 HIS A N 1
ATOM 789 C CA . HIS A 1 101 ? 5.330 3.341 3.268 1.00 90.38 101 HIS A CA 1
ATOM 790 C C . HIS A 1 101 ? 4.201 2.900 2.344 1.00 90.38 101 HIS A C 1
ATOM 792 O O . HIS A 1 101 ? 4.383 2.839 1.128 1.00 90.38 101 HIS A O 1
ATOM 798 N N . LEU A 1 102 ? 3.051 2.608 2.947 1.00 93.50 102 LEU A N 1
ATOM 799 C CA . LEU A 1 102 ? 1.774 2.426 2.277 1.00 93.50 102 LEU A CA 1
ATOM 800 C C . LEU A 1 102 ? 0.788 3.389 2.931 1.00 93.50 102 LEU A C 1
ATOM 802 O O . LEU A 1 102 ? 0.647 3.398 4.156 1.00 93.50 102 LEU A O 1
ATOM 806 N N . HIS A 1 103 ? 0.136 4.200 2.111 1.00 92.94 103 HIS A N 1
ATOM 807 C CA . HIS A 1 103 ? -0.855 5.176 2.537 1.00 92.94 103 HIS A CA 1
ATOM 808 C C . HIS A 1 103 ? -2.016 5.185 1.550 1.00 92.94 103 HIS A C 1
ATOM 810 O O . HIS A 1 103 ? -1.790 5.085 0.349 1.00 92.94 103 HIS A O 1
ATOM 816 N N . TRP A 1 104 ? -3.238 5.342 2.044 1.00 94.88 104 TRP A N 1
ATOM 817 C CA . TRP A 1 104 ? -4.442 5.415 1.220 1.00 94.88 104 TRP A CA 1
ATOM 818 C C . TRP A 1 104 ? -4.964 6.848 1.176 1.00 94.88 104 TRP A C 1
ATOM 820 O O . TRP A 1 104 ? -5.016 7.512 2.209 1.00 94.88 104 TRP A O 1
ATOM 830 N N . TYR A 1 105 ? -5.336 7.329 -0.008 1.00 94.44 105 TYR A N 1
ATOM 831 C CA . TYR A 1 105 ? -5.953 8.647 -0.186 1.00 94.44 105 TYR A CA 1
ATOM 832 C C . TYR A 1 105 ? -7.473 8.546 -0.325 1.00 94.44 105 TYR A C 1
ATOM 834 O O . TYR A 1 105 ? -8.190 9.348 0.268 1.00 94.44 105 TYR A O 1
ATOM 842 N N . SER A 1 106 ? -7.950 7.551 -1.071 1.00 95.50 106 SER A N 1
ATOM 843 C CA . SER A 1 106 ? -9.369 7.287 -1.330 1.00 95.50 106 SER A CA 1
ATOM 844 C C . SER A 1 106 ? -9.641 5.782 -1.323 1.00 95.50 106 SER A C 1
ATOM 846 O O . SER A 1 106 ? -8.793 5.017 -0.866 1.00 95.50 106 SER A O 1
ATOM 848 N N . GLY A 1 107 ? -10.821 5.353 -1.781 1.00 95.62 107 GLY A N 1
ATOM 849 C CA . GLY A 1 107 ? -11.210 3.943 -1.856 1.00 95.62 107 GLY A CA 1
ATOM 850 C C . GLY A 1 107 ? -10.181 3.079 -2.578 1.00 95.62 107 GLY A C 1
ATOM 851 O O . GLY A 1 107 ? -9.737 2.078 -2.018 1.00 95.62 107 GLY A O 1
ATOM 852 N N . GLU A 1 108 ? -9.747 3.510 -3.762 1.00 96.50 108 GLU A N 1
ATOM 853 C CA . GLU A 1 108 ? -8.860 2.739 -4.636 1.00 96.50 108 GLU A CA 1
ATOM 854 C C . GLU A 1 108 ? -7.527 3.431 -4.940 1.00 96.50 108 GLU A C 1
ATOM 856 O O . GLU A 1 108 ? -6.706 2.862 -5.655 1.00 96.50 108 GLU A O 1
ATOM 861 N N . THR A 1 109 ? -7.253 4.620 -4.390 1.00 96.75 109 THR A N 1
ATOM 862 C CA . THR A 1 109 ? -5.973 5.318 -4.609 1.00 96.75 109 THR A CA 1
ATOM 863 C C . THR A 1 109 ? -5.124 5.431 -3.353 1.00 96.75 109 THR A C 1
ATOM 865 O O . THR A 1 109 ? -5.613 5.556 -2.226 1.00 96.75 109 THR A O 1
ATOM 868 N N . GLY A 1 110 ? -3.809 5.429 -3.546 1.00 95.62 110 GLY A N 1
ATOM 869 C CA . GLY A 1 110 ? -2.848 5.508 -2.461 1.00 95.62 110 GLY A CA 1
ATOM 870 C C . GLY A 1 110 ? -1.444 5.868 -2.924 1.00 95.62 110 GLY A C 1
ATOM 871 O O . GLY A 1 110 ? -1.206 6.249 -4.068 1.00 95.62 110 GLY A O 1
ATOM 872 N N . ALA A 1 111 ? -0.496 5.758 -2.003 1.00 95.25 111 ALA A N 1
ATOM 873 C CA . ALA A 1 111 ? 0.927 5.860 -2.266 1.00 95.25 111 ALA A CA 1
ATOM 874 C C . ALA A 1 111 ? 1.658 4.646 -1.701 1.00 95.25 111 ALA A C 1
ATOM 876 O O . ALA A 1 111 ? 1.397 4.213 -0.576 1.00 95.25 111 ALA A O 1
ATOM 877 N N . LEU A 1 112 ? 2.594 4.121 -2.486 1.00 95.38 112 LEU A N 1
ATOM 878 C CA . LEU A 1 112 ? 3.413 2.966 -2.143 1.00 95.38 112 LEU A CA 1
ATOM 879 C C . LEU A 1 112 ? 4.882 3.295 -2.404 1.00 95.38 112 LEU A C 1
ATOM 881 O O . LEU A 1 112 ? 5.241 3.779 -3.472 1.00 95.38 112 LEU A O 1
ATOM 885 N N . GLY A 1 113 ? 5.761 3.016 -1.447 1.00 93.38 113 GLY A N 1
ATOM 886 C CA . GLY A 1 113 ? 7.195 3.219 -1.634 1.00 93.38 113 GLY A CA 1
ATOM 887 C C . GLY A 1 113 ? 8.034 2.355 -0.714 1.00 93.38 113 GLY A C 1
ATOM 888 O O . GLY A 1 113 ? 7.678 2.117 0.438 1.00 93.38 113 GLY A O 1
ATOM 889 N N . ALA A 1 114 ? 9.187 1.904 -1.210 1.00 90.00 114 ALA A N 1
ATOM 890 C CA . ALA A 1 114 ? 10.134 1.115 -0.417 1.00 90.00 114 ALA A CA 1
ATOM 891 C C . ALA A 1 114 ? 10.917 1.981 0.585 1.00 90.00 114 ALA A C 1
ATOM 893 O O . ALA A 1 114 ? 11.484 1.474 1.551 1.00 90.00 114 ALA A O 1
ATOM 894 N N . THR A 1 115 ? 10.943 3.294 0.354 1.00 86.31 115 THR A N 1
ATOM 895 C CA . THR A 1 115 ? 11.559 4.304 1.216 1.00 86.31 115 THR A CA 1
ATOM 896 C C . THR A 1 115 ? 10.714 5.574 1.200 1.00 86.31 115 THR A C 1
ATOM 898 O O . THR A 1 115 ? 10.215 5.951 0.142 1.00 86.31 115 THR A O 1
ATOM 901 N N . ALA A 1 116 ? 10.634 6.290 2.324 1.00 72.69 116 ALA A N 1
ATOM 902 C CA . ALA A 1 116 ? 9.797 7.489 2.475 1.00 72.69 116 ALA A CA 1
ATOM 903 C C . ALA A 1 116 ? 10.014 8.602 1.419 1.00 72.69 116 ALA A C 1
ATOM 905 O O . ALA A 1 116 ? 9.090 9.356 1.144 1.00 72.69 116 ALA A O 1
ATOM 906 N N . GLY A 1 117 ? 11.203 8.703 0.809 1.00 76.00 117 GLY A N 1
ATOM 907 C CA . GLY A 1 117 ? 11.512 9.700 -0.231 1.00 76.00 117 GLY A CA 1
ATOM 908 C C . GLY A 1 117 ? 11.296 9.238 -1.679 1.00 76.00 117 GLY A C 1
ATOM 909 O O . GLY A 1 117 ? 11.687 9.944 -2.602 1.00 76.00 117 GLY A O 1
ATOM 910 N N . SER A 1 118 ? 10.752 8.040 -1.899 1.00 83.19 118 SER A N 1
ATOM 911 C CA . SER A 1 118 ? 10.519 7.474 -3.239 1.00 83.19 118 SER A CA 1
ATOM 912 C C . SER A 1 118 ? 9.223 6.671 -3.222 1.00 83.19 118 SER A C 1
ATOM 914 O O . SER A 1 118 ? 9.224 5.443 -3.314 1.00 83.19 118 SER A O 1
ATOM 916 N N . THR A 1 119 ? 8.125 7.378 -2.973 1.00 91.75 119 THR A N 1
ATOM 917 C CA . THR A 1 119 ? 6.772 6.831 -3.059 1.00 91.75 119 THR A CA 1
ATOM 918 C C . THR A 1 119 ? 6.215 7.119 -4.445 1.00 91.75 119 THR A C 1
ATOM 920 O O . THR A 1 119 ? 6.519 8.154 -5.034 1.00 91.75 119 THR A O 1
ATOM 923 N N . VAL A 1 120 ? 5.431 6.187 -4.973 1.00 95.19 120 VAL A N 1
ATOM 924 C CA . VAL A 1 120 ? 4.658 6.378 -6.199 1.00 95.19 120 VAL A CA 1
ATOM 925 C C . VAL A 1 120 ? 3.185 6.398 -5.853 1.00 95.19 120 VAL A C 1
ATOM 927 O O . VAL A 1 120 ? 2.737 5.648 -4.979 1.00 95.19 120 VAL A O 1
ATOM 930 N N . HIS A 1 121 ? 2.443 7.260 -6.535 1.00 95.62 121 HIS A N 1
ATOM 931 C CA . HIS A 1 121 ? 0.995 7.286 -6.433 1.00 95.62 121 HIS A CA 1
ATOM 932 C C . HIS A 1 121 ? 0.427 6.149 -7.268 1.00 95.62 121 HIS A C 1
ATOM 934 O O . HIS A 1 121 ? 0.822 5.951 -8.416 1.00 95.62 121 HIS A O 1
ATOM 940 N N . PHE A 1 122 ? -0.487 5.393 -6.683 1.00 97.00 122 PHE A N 1
ATOM 941 C CA . PHE A 1 122 ? -1.109 4.268 -7.347 1.00 97.00 122 PHE A CA 1
ATOM 942 C C . PHE A 1 122 ? -2.624 4.352 -7.250 1.00 97.00 122 PHE A C 1
ATOM 944 O O . PHE A 1 122 ? -3.181 4.989 -6.354 1.00 97.00 122 PHE A O 1
ATOM 951 N N . GLY A 1 123 ? -3.265 3.649 -8.169 1.00 97.38 123 GLY A N 1
ATOM 952 C CA . GLY A 1 123 ? -4.681 3.328 -8.149 1.00 97.38 123 GLY A CA 1
ATOM 953 C C . GLY A 1 123 ? -4.858 1.830 -8.320 1.00 97.38 123 GLY A C 1
ATOM 954 O O . GLY A 1 123 ? -3.976 1.161 -8.857 1.00 97.38 123 GLY A O 1
ATOM 955 N N . VAL A 1 124 ? -5.971 1.297 -7.850 1.00 97.31 124 VAL A N 1
ATOM 956 C CA . VAL A 1 124 ? -6.384 -0.082 -8.094 1.00 97.31 124 VAL A CA 1
ATOM 957 C C . VAL A 1 124 ? -7.510 -0.047 -9.121 1.00 97.31 124 VAL A C 1
ATOM 959 O O . VAL A 1 124 ? -8.427 0.768 -9.004 1.00 97.31 124 VAL A O 1
ATOM 962 N N . ASN A 1 125 ? -7.397 -0.849 -10.177 1.00 96.25 125 ASN A N 1
ATOM 963 C CA . ASN A 1 125 ? -8.449 -0.960 -11.185 1.00 96.25 125 ASN A CA 1
ATOM 964 C C . ASN A 1 125 ? -9.456 -2.065 -10.839 1.00 96.25 125 ASN A C 1
ATOM 966 O O . ASN A 1 125 ? -9.272 -2.817 -9.881 1.00 96.25 125 ASN A O 1
ATOM 970 N N . ASP A 1 126 ? -10.494 -2.207 -11.661 1.00 95.31 126 ASP A N 1
ATOM 971 C CA . ASP A 1 126 ? -11.581 -3.170 -11.437 1.00 95.31 126 ASP A CA 1
ATOM 972 C C . ASP A 1 126 ? -11.124 -4.641 -11.439 1.00 95.31 126 ASP A C 1
ATOM 974 O O . ASP A 1 126 ? -11.813 -5.513 -10.909 1.00 95.31 126 ASP A O 1
ATOM 978 N N . LEU A 1 127 ? -9.945 -4.932 -12.003 1.00 95.12 127 LEU A N 1
ATOM 979 C CA . LEU A 1 127 ? -9.328 -6.263 -11.993 1.00 95.12 127 LEU A CA 1
ATOM 980 C C . LEU A 1 127 ? -8.410 -6.489 -10.780 1.00 95.12 127 LEU A C 1
ATOM 982 O O . LEU A 1 127 ? -7.822 -7.561 -10.635 1.00 95.12 127 LEU A O 1
ATOM 986 N N . GLY A 1 128 ? -8.263 -5.494 -9.903 1.00 94.44 128 GLY A N 1
ATOM 987 C CA . GLY A 1 128 ? -7.370 -5.544 -8.748 1.00 94.44 128 GLY A CA 1
ATOM 988 C C . GLY A 1 128 ? -5.892 -5.334 -9.089 1.00 94.44 128 GLY A C 1
ATOM 989 O O . GLY A 1 128 ? -5.031 -5.575 -8.237 1.00 94.44 128 GLY A O 1
ATOM 990 N N . LEU A 1 129 ? -5.574 -4.896 -10.312 1.00 96.81 129 LEU A N 1
ATOM 991 C CA . LEU A 1 129 ? -4.219 -4.513 -10.697 1.00 96.81 129 LEU A CA 1
ATOM 992 C C . LEU A 1 129 ? -3.894 -3.125 -10.162 1.00 96.81 129 LEU A C 1
ATOM 994 O O . LEU A 1 129 ? -4.741 -2.233 -10.110 1.00 96.81 129 LEU A O 1
ATOM 998 N N . ILE A 1 130 ? -2.632 -2.942 -9.792 1.00 97.56 130 ILE A N 1
ATOM 999 C CA . ILE A 1 130 ? -2.111 -1.648 -9.375 1.00 97.56 130 ILE A CA 1
ATOM 1000 C C . ILE A 1 130 ? -1.685 -0.888 -10.629 1.00 97.56 130 ILE A C 1
ATOM 1002 O O . ILE A 1 130 ? -0.787 -1.321 -11.351 1.00 97.56 130 ILE A O 1
ATOM 1006 N N . THR A 1 131 ? -2.314 0.256 -10.868 1.00 97.50 131 THR A N 1
ATOM 1007 C CA . THR A 1 131 ? -2.016 1.171 -11.970 1.00 97.50 131 THR A CA 1
ATOM 1008 C C . THR A 1 131 ? -1.204 2.352 -11.460 1.00 97.50 131 THR A C 1
ATOM 1010 O O . THR A 1 131 ? -1.583 2.987 -10.473 1.00 97.50 131 THR A O 1
ATOM 1013 N N . VAL A 1 132 ? -0.091 2.655 -12.124 1.00 96.88 132 VAL A N 1
ATOM 1014 C CA . VAL A 1 132 ? 0.828 3.745 -11.758 1.00 96.88 132 VAL A CA 1
ATOM 1015 C C . VAL A 1 132 ? 1.211 4.518 -13.011 1.00 96.88 132 VAL A C 1
ATOM 1017 O O . VAL A 1 132 ? 1.357 3.931 -14.084 1.00 96.88 132 VAL A O 1
ATOM 1020 N N . LEU A 1 133 ? 1.399 5.829 -12.885 1.00 95.56 133 LEU A N 1
ATOM 1021 C CA . LEU A 1 133 ? 1.870 6.653 -13.991 1.00 95.56 133 LEU A CA 1
ATOM 1022 C C . LEU A 1 133 ? 3.292 6.229 -14.397 1.00 95.56 133 LEU A C 1
ATOM 1024 O O . LEU A 1 133 ? 4.192 6.148 -13.556 1.00 95.56 133 LEU A O 1
ATOM 1028 N N . ALA A 1 134 ? 3.519 5.988 -15.689 1.00 95.25 134 ALA A N 1
ATOM 1029 C CA . ALA A 1 134 ? 4.801 5.508 -16.209 1.00 95.25 134 ALA A CA 1
ATOM 1030 C C . ALA A 1 134 ? 5.975 6.415 -15.805 1.00 95.25 134 ALA A C 1
ATOM 1032 O O . ALA A 1 134 ? 7.040 5.937 -15.397 1.00 95.25 134 ALA A O 1
ATOM 1033 N N . LYS A 1 135 ? 5.752 7.732 -15.843 1.00 94.44 135 LYS A N 1
ATOM 1034 C CA . LYS A 1 135 ? 6.707 8.748 -15.398 1.00 94.44 135 LYS A CA 1
ATOM 1035 C C . LYS A 1 135 ? 7.194 8.540 -13.967 1.00 94.44 135 LYS A C 1
ATOM 1037 O O . LYS A 1 135 ? 8.396 8.675 -13.735 1.00 94.44 135 LYS A O 1
ATOM 1042 N N . ASP A 1 136 ? 6.306 8.208 -13.035 1.00 94.00 136 ASP A N 1
ATOM 1043 C CA . ASP A 1 136 ? 6.663 8.061 -11.620 1.00 94.00 136 ASP A CA 1
ATOM 1044 C C . ASP A 1 136 ? 7.610 6.872 -11.434 1.00 94.00 136 ASP A C 1
ATOM 1046 O O . ASP A 1 136 ? 8.632 6.988 -10.758 1.00 94.00 136 ASP A O 1
ATOM 1050 N N . ILE A 1 137 ? 7.352 5.764 -12.136 1.00 94.94 137 ILE A N 1
ATOM 1051 C CA . ILE A 1 137 ? 8.239 4.593 -12.171 1.00 94.94 137 ILE A CA 1
ATOM 1052 C C . ILE A 1 137 ? 9.581 4.932 -12.830 1.00 94.94 137 ILE A C 1
ATOM 1054 O O . ILE A 1 137 ? 10.640 4.587 -12.299 1.00 94.94 137 ILE A O 1
ATOM 1058 N N . GLY A 1 138 ? 9.560 5.653 -13.954 1.00 92.69 138 GLY A N 1
ATOM 1059 C CA . GLY A 1 138 ? 10.768 6.080 -14.664 1.00 92.69 138 GLY A CA 1
ATOM 1060 C C . GLY A 1 138 ? 11.686 6.994 -13.841 1.00 92.69 138 GLY A C 1
ATOM 1061 O O . GLY A 1 138 ? 12.884 7.055 -14.114 1.00 92.69 138 GLY A O 1
ATOM 1062 N N . GLN A 1 139 ? 11.157 7.679 -12.822 1.00 91.31 139 GLN A N 1
ATOM 1063 C CA . GLN A 1 139 ? 11.920 8.548 -11.916 1.00 91.31 139 GLN A CA 1
ATOM 1064 C C . GLN A 1 139 ? 12.471 7.827 -10.680 1.00 91.31 139 GLN A C 1
ATOM 1066 O O . GLN A 1 139 ? 13.314 8.383 -9.970 1.00 91.31 139 GLN A O 1
ATOM 1071 N N . LEU A 1 140 ? 12.035 6.593 -10.414 1.00 91.81 140 LEU A N 1
ATOM 1072 C CA . LEU A 1 140 ? 12.516 5.835 -9.266 1.00 91.81 140 LEU A CA 1
ATOM 1073 C C . LEU A 1 140 ? 14.004 5.479 -9.388 1.00 91.81 140 LEU A C 1
ATOM 1075 O O . LEU A 1 140 ? 14.507 5.255 -10.491 1.00 91.81 140 LEU A O 1
ATOM 1079 N N . PRO A 1 141 ? 14.719 5.315 -8.259 1.00 89.12 141 PRO A N 1
ATOM 1080 C CA . PRO A 1 141 ? 16.037 4.704 -8.273 1.00 89.12 141 PRO A CA 1
ATOM 1081 C C . PRO A 1 141 ? 15.983 3.334 -8.944 1.00 89.12 141 PRO A C 1
ATOM 1083 O O . PRO A 1 141 ? 15.076 2.539 -8.700 1.00 89.12 141 PRO A O 1
ATOM 1086 N N . GLN A 1 142 ? 17.002 3.017 -9.731 1.00 88.06 142 GLN A N 1
ATOM 1087 C CA . GLN A 1 142 ? 17.013 1.821 -10.567 1.00 88.06 142 GLN A CA 1
ATOM 1088 C C . GLN A 1 142 ? 16.750 0.512 -9.796 1.00 88.06 142 GLN A C 1
ATOM 1090 O O . GLN A 1 142 ? 16.078 -0.384 -10.294 1.00 88.06 142 GLN A O 1
ATOM 1095 N N . TRP A 1 143 ? 17.225 0.383 -8.554 1.00 88.00 143 TRP A N 1
ATOM 1096 C CA . TRP A 1 143 ? 16.940 -0.808 -7.744 1.00 88.00 143 TRP A CA 1
ATOM 1097 C C . TRP A 1 143 ? 15.443 -0.971 -7.430 1.00 88.00 143 TRP A C 1
ATOM 1099 O O . TRP A 1 143 ? 14.968 -2.101 -7.358 1.00 88.00 143 TRP A O 1
ATOM 1109 N N . GLN A 1 144 ? 14.697 0.130 -7.282 1.00 91.69 144 GLN A N 1
ATOM 1110 C CA . GLN A 1 144 ? 13.241 0.091 -7.148 1.00 91.69 144 GLN A CA 1
ATOM 1111 C C . GLN A 1 144 ? 12.600 -0.214 -8.494 1.00 91.69 144 GLN A C 1
ATOM 1113 O O . GLN A 1 144 ? 11.707 -1.046 -8.546 1.00 91.69 144 GLN A O 1
ATOM 1118 N N . GLN A 1 145 ? 13.093 0.360 -9.594 1.00 93.44 145 GLN A N 1
ATOM 1119 C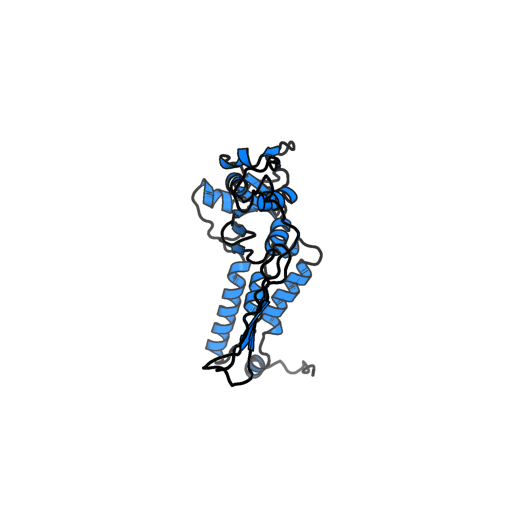 CA . GLN A 1 145 ? 12.609 -0.007 -10.928 1.00 93.44 145 GLN A CA 1
ATOM 1120 C C . GLN A 1 145 ? 12.714 -1.522 -11.178 1.00 93.44 145 GLN A C 1
ATOM 1122 O O . GLN A 1 145 ? 11.788 -2.092 -11.740 1.00 93.44 145 GLN A O 1
ATOM 1127 N N . ARG A 1 146 ? 13.778 -2.198 -10.699 1.00 92.31 146 ARG A N 1
ATOM 1128 C CA . ARG A 1 146 ? 13.913 -3.673 -10.792 1.00 92.31 146 ARG A CA 1
ATOM 1129 C C . ARG A 1 146 ? 12.842 -4.397 -9.986 1.00 92.31 146 ARG A C 1
ATOM 1131 O O . ARG A 1 146 ? 12.355 -5.439 -10.404 1.00 92.31 146 ARG A O 1
ATOM 1138 N N . LEU A 1 147 ? 12.506 -3.855 -8.819 1.00 93.38 147 LEU A N 1
ATOM 1139 C CA . LEU A 1 147 ? 11.451 -4.388 -7.967 1.00 93.38 147 LEU A CA 1
ATOM 1140 C C . LEU A 1 147 ? 10.089 -4.288 -8.662 1.00 93.38 147 LEU A C 1
ATOM 1142 O O . LEU A 1 147 ? 9.354 -5.266 -8.717 1.00 93.38 147 LEU A O 1
ATOM 1146 N N . TRP A 1 148 ? 9.787 -3.121 -9.232 1.00 95.62 148 TRP A N 1
ATOM 1147 C CA . TRP A 1 148 ? 8.544 -2.868 -9.956 1.00 95.62 148 TRP A CA 1
ATOM 1148 C C . TRP A 1 148 ? 8.452 -3.687 -11.247 1.00 95.62 148 TRP A C 1
ATOM 1150 O O . TRP A 1 148 ? 7.413 -4.284 -11.513 1.00 95.62 148 TRP A O 1
ATOM 1160 N N . SER A 1 149 ? 9.532 -3.790 -12.026 1.00 95.38 149 SER A N 1
ATOM 1161 C CA . SER A 1 149 ? 9.521 -4.536 -13.290 1.00 95.38 149 SER A CA 1
ATOM 1162 C C . SER A 1 149 ? 9.299 -6.037 -13.103 1.00 95.38 149 SER A C 1
ATOM 1164 O O . SER A 1 149 ? 8.742 -6.676 -13.991 1.00 95.38 149 SER A O 1
ATOM 1166 N N . ALA A 1 150 ? 9.675 -6.597 -11.948 1.00 94.75 150 ALA A N 1
ATOM 1167 C CA . ALA A 1 150 ? 9.422 -7.997 -11.611 1.00 94.75 150 ALA A CA 1
ATOM 1168 C C . ALA A 1 150 ? 7.926 -8.326 -11.445 1.00 94.75 150 ALA A C 1
ATOM 1170 O O . ALA A 1 150 ? 7.544 -9.483 -11.585 1.00 94.75 150 ALA A O 1
ATOM 1171 N N . HIS A 1 151 ? 7.092 -7.321 -11.164 1.00 95.81 151 HIS A N 1
ATOM 1172 C CA . HIS A 1 151 ? 5.642 -7.462 -10.991 1.00 95.81 151 HIS A CA 1
ATOM 1173 C C . HIS A 1 151 ? 4.835 -6.748 -12.078 1.00 95.81 151 HIS A C 1
ATOM 1175 O O . HIS A 1 151 ? 3.610 -6.668 -11.984 1.00 95.81 151 HIS A O 1
ATOM 1181 N N . ASN A 1 152 ? 5.509 -6.198 -13.085 1.00 96.88 152 ASN A N 1
ATOM 1182 C CA . ASN A 1 152 ? 4.864 -5.526 -14.195 1.00 96.88 152 ASN A CA 1
ATOM 1183 C C . ASN A 1 152 ? 4.194 -6.545 -15.121 1.00 96.88 152 ASN A C 1
ATOM 1185 O O . ASN A 1 152 ? 4.798 -7.548 -15.505 1.00 96.88 152 ASN A O 1
ATOM 1189 N N . VAL A 1 153 ? 2.952 -6.251 -15.481 1.00 96.50 153 VAL A N 1
ATOM 1190 C CA . VAL A 1 153 ? 2.140 -7.043 -16.403 1.00 96.50 153 VAL A CA 1
ATOM 1191 C C . VAL A 1 153 ? 1.790 -6.206 -17.625 1.00 96.50 153 VAL A C 1
ATOM 1193 O O . VAL A 1 153 ? 1.935 -4.981 -17.613 1.00 96.50 153 VAL A O 1
ATOM 1196 N N . THR A 1 154 ? 1.365 -6.871 -18.696 1.00 94.94 154 THR A N 1
ATOM 1197 C CA . THR A 1 154 ? 0.740 -6.187 -19.829 1.00 94.94 154 THR A CA 1
ATOM 1198 C C . THR A 1 154 ? -0.495 -5.424 -19.348 1.00 94.94 154 THR A C 1
ATOM 1200 O O . THR A 1 154 ? -1.127 -5.866 -18.384 1.00 94.94 154 THR A O 1
ATOM 1203 N N . PRO A 1 155 ? -0.834 -4.282 -19.965 1.00 92.56 155 PRO A N 1
ATOM 1204 C CA . PRO A 1 155 ? -2.054 -3.574 -19.621 1.00 92.56 155 PRO A CA 1
ATOM 1205 C C . PRO A 1 155 ? -3.267 -4.502 -19.723 1.00 92.56 155 PRO A C 1
ATOM 1207 O O . PRO A 1 155 ? -3.490 -5.186 -20.718 1.00 92.56 155 PRO A O 1
ATOM 1210 N N . GLU A 1 156 ? -4.040 -4.569 -18.649 1.00 91.12 156 GLU A N 1
ATOM 1211 C CA . GLU A 1 156 ? -5.231 -5.406 -18.579 1.00 91.12 156 GLU A CA 1
ATOM 1212 C C . GLU A 1 156 ? -6.331 -4.633 -17.860 1.00 91.12 156 GLU A C 1
ATOM 1214 O O . GLU A 1 156 ? -6.144 -4.130 -16.747 1.00 91.12 156 GLU A O 1
ATOM 1219 N N . GLY A 1 157 ? -7.489 -4.550 -18.514 1.00 90.94 157 GLY A N 1
ATOM 1220 C CA . GLY A 1 157 ? -8.587 -3.698 -18.076 1.00 90.94 157 GLY A CA 1
ATOM 1221 C C . GLY A 1 157 ? -8.297 -2.211 -18.277 1.00 90.94 157 GLY A C 1
ATOM 1222 O O . GLY A 1 157 ? -7.358 -1.818 -18.970 1.00 90.94 157 GLY A O 1
ATOM 1223 N N . GLU A 1 158 ? -9.146 -1.382 -17.683 1.0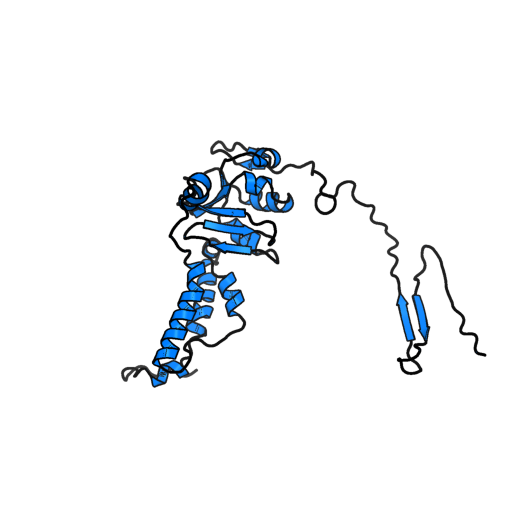0 93.50 158 GLU A N 1
ATOM 1224 C CA . GLU A 1 158 ? -8.977 0.068 -17.692 1.00 93.50 158 GLU A CA 1
ATOM 1225 C C . GLU A 1 158 ? -8.049 0.524 -16.556 1.00 93.50 158 GLU A C 1
ATOM 1227 O O . GLU A 1 158 ? -7.715 -0.231 -15.634 1.00 93.50 158 GLU A O 1
ATOM 1232 N N . VAL A 1 159 ? -7.619 1.782 -16.629 1.00 94.38 159 VAL A N 1
ATOM 1233 C CA . VAL A 1 159 ? -6.910 2.447 -15.531 1.00 94.38 159 VAL A CA 1
ATOM 1234 C C . VAL A 1 159 ? -7.865 2.600 -14.348 1.00 94.38 159 VAL A C 1
ATOM 1236 O O . VAL A 1 159 ? -9.071 2.723 -14.539 1.00 94.38 159 VAL A O 1
ATOM 1239 N N . SER A 1 160 ? -7.337 2.638 -13.123 1.00 95.88 160 SER A N 1
ATOM 1240 C CA . SER A 1 160 ? -8.134 3.009 -11.952 1.00 95.88 160 SER A CA 1
ATOM 1241 C C . SER A 1 160 ? -8.885 4.326 -12.194 1.00 95.88 160 SER A C 1
ATOM 1243 O O . SER A 1 160 ? -8.263 5.367 -12.427 1.00 95.88 160 SER A O 1
ATOM 1245 N N . SER A 1 161 ? -10.216 4.271 -12.133 1.00 95.06 161 SER A N 1
ATOM 1246 C CA . SER A 1 161 ? -11.103 5.411 -12.391 1.00 95.06 161 SER A CA 1
ATOM 1247 C C . SER A 1 161 ? -10.810 6.571 -11.443 1.00 95.06 161 SER A C 1
ATOM 1249 O O . SER A 1 161 ? -10.564 7.685 -11.895 1.00 95.06 161 SER A O 1
ATOM 1251 N N . GLU A 1 162 ? -10.711 6.291 -10.141 1.00 95.75 162 GLU A N 1
ATOM 1252 C CA . GLU A 1 162 ? -10.393 7.295 -9.121 1.00 95.75 162 GLU A CA 1
ATOM 1253 C C . GLU A 1 162 ? -9.029 7.959 -9.357 1.00 95.75 162 GLU A C 1
ATOM 1255 O O . GLU A 1 162 ? -8.882 9.170 -9.181 1.00 95.75 162 GLU A O 1
ATOM 1260 N N . LEU A 1 163 ? -8.016 7.186 -9.768 1.00 95.12 163 LEU A N 1
ATOM 1261 C CA . LEU A 1 163 ? -6.683 7.726 -10.040 1.00 95.12 163 LEU A CA 1
ATOM 1262 C C . LEU A 1 163 ? -6.680 8.600 -11.293 1.00 95.12 163 LEU A C 1
ATOM 1264 O O . LEU A 1 163 ? -6.074 9.674 -11.297 1.00 95.12 163 LEU A O 1
ATOM 1268 N N . PHE A 1 164 ? -7.348 8.137 -12.349 1.00 94.94 164 PHE A N 1
ATOM 1269 C CA . PHE A 1 164 ? -7.481 8.876 -13.594 1.00 94.94 164 PHE A CA 1
ATOM 1270 C C . PHE A 1 164 ? -8.227 10.194 -13.364 1.00 94.94 164 PHE A C 1
ATOM 1272 O O . PHE A 1 164 ? -7.748 11.252 -13.769 1.00 94.94 164 PHE A O 1
ATOM 1279 N N . GLU A 1 165 ? -9.351 10.160 -12.650 1.00 95.50 165 GLU A N 1
ATOM 1280 C CA . GLU A 1 165 ? -10.113 11.352 -12.282 1.00 95.50 165 GLU A CA 1
ATOM 1281 C C . GLU A 1 165 ? -9.273 12.332 -11.455 1.00 95.50 165 GLU A C 1
ATOM 1283 O O . GLU A 1 165 ? -9.206 13.520 -11.784 1.00 95.50 165 GLU A O 1
ATOM 1288 N N . ALA A 1 166 ? -8.554 11.842 -10.443 1.00 93.56 166 ALA A N 1
ATOM 1289 C CA . ALA A 1 166 ? -7.737 12.688 -9.583 1.00 93.56 166 ALA A CA 1
ATOM 1290 C C . ALA A 1 166 ? -6.561 13.341 -10.331 1.00 93.56 166 ALA A C 1
ATOM 1292 O O . ALA A 1 166 ? -6.306 14.532 -10.146 1.00 93.56 166 ALA A O 1
ATOM 1293 N N . GLN A 1 167 ? -5.839 12.587 -11.169 1.00 91.69 167 GLN A N 1
ATOM 1294 C CA . GLN A 1 167 ? -4.618 13.076 -11.823 1.00 91.69 167 GLN A CA 1
ATOM 1295 C C . GLN A 1 167 ? -4.863 13.774 -13.166 1.00 91.69 167 GLN A C 1
ATOM 1297 O O . GLN A 1 167 ? -4.169 14.743 -13.471 1.00 91.69 167 GLN A O 1
ATOM 1302 N N . MET A 1 168 ? -5.819 13.297 -13.969 1.00 92.62 168 MET A N 1
ATOM 1303 C CA . MET A 1 168 ? -6.062 13.803 -15.328 1.00 92.62 168 MET A CA 1
ATOM 1304 C C . MET A 1 168 ? -7.236 14.777 -15.390 1.00 92.62 168 MET A C 1
ATOM 1306 O O . MET A 1 168 ? -7.182 15.747 -16.144 1.00 92.62 168 MET A O 1
ATOM 1310 N N . MET A 1 169 ? -8.278 14.550 -14.585 1.00 94.50 169 MET A N 1
ATOM 1311 C CA . MET A 1 169 ? -9.493 15.377 -14.593 1.00 94.50 169 MET A CA 1
ATOM 1312 C C . MET A 1 169 ? -9.540 16.397 -13.450 1.00 94.50 169 MET A C 1
ATOM 1314 O O . MET A 1 169 ? -10.394 17.281 -13.468 1.00 94.50 169 MET A O 1
ATOM 1318 N N . LEU A 1 170 ? -8.618 16.305 -12.482 1.00 93.12 170 LEU A N 1
ATOM 1319 C CA . LEU A 1 170 ? -8.581 17.125 -11.264 1.00 93.12 170 LEU A CA 1
ATOM 1320 C C . LEU A 1 170 ? -9.844 16.977 -10.397 1.00 93.12 170 LEU A C 1
ATOM 1322 O O . LEU A 1 170 ? -10.265 17.921 -9.726 1.00 93.12 170 LEU A O 1
ATOM 1326 N N . ILE A 1 171 ? -10.442 15.786 -10.403 1.00 95.31 171 ILE A N 1
ATOM 1327 C CA . ILE A 1 171 ? -11.620 15.443 -9.606 1.00 95.31 171 ILE A CA 1
ATOM 1328 C C . ILE A 1 171 ? -11.167 14.450 -8.528 1.00 95.31 171 ILE A C 1
ATOM 1330 O O . ILE A 1 171 ? -10.996 13.269 -8.821 1.00 95.31 171 ILE A O 1
ATOM 1334 N N . PRO A 1 172 ? -10.899 14.898 -7.288 1.00 91.44 172 PRO A N 1
ATOM 1335 C CA . PRO A 1 172 ? -10.501 13.987 -6.225 1.00 91.44 172 PRO A CA 1
ATOM 1336 C C . PRO A 1 172 ? -11.673 13.078 -5.843 1.00 91.44 172 PRO A C 1
ATOM 1338 O O . PRO A 1 172 ? -12.800 13.545 -5.664 1.00 91.44 172 PRO A O 1
ATOM 1341 N N . ALA A 1 173 ? -11.393 11.789 -5.669 1.00 93.56 173 ALA A N 1
ATOM 1342 C CA . ALA A 1 173 ? -12.394 10.825 -5.240 1.00 93.56 173 ALA A CA 1
ATOM 1343 C C . ALA A 1 173 ? -12.932 11.164 -3.838 1.00 93.56 173 ALA A C 1
ATOM 1345 O O . ALA A 1 173 ? -12.183 11.509 -2.923 1.00 93.56 173 ALA A O 1
ATOM 1346 N N . SER A 1 174 ? -14.250 11.041 -3.660 1.00 93.94 174 SER A N 1
ATOM 1347 C CA . SER A 1 174 ? -14.922 11.221 -2.363 1.00 93.94 174 SER A CA 1
ATOM 1348 C C . SER A 1 174 ? -15.000 9.934 -1.538 1.00 93.94 174 SER A C 1
ATOM 1350 O O . SER A 1 174 ? -15.545 9.931 -0.433 1.00 93.94 174 SER A O 1
ATOM 1352 N N . THR A 1 175 ? -14.536 8.821 -2.100 1.00 95.62 175 THR A N 1
ATOM 1353 C CA . THR A 1 175 ? -14.510 7.509 -1.455 1.00 95.62 175 THR A CA 1
ATOM 1354 C C . THR A 1 175 ? -13.405 7.452 -0.407 1.00 95.62 175 THR A C 1
ATOM 1356 O O . THR A 1 175 ? -12.476 8.261 -0.392 1.00 95.62 175 THR A O 1
ATOM 1359 N N . LYS A 1 176 ? -13.500 6.474 0.492 1.00 94.62 176 LYS A N 1
ATOM 1360 C CA . LYS A 1 176 ? -12.508 6.265 1.541 1.00 94.62 176 LYS A CA 1
ATOM 1361 C C . LYS A 1 176 ? -12.096 4.807 1.601 1.00 94.62 176 LYS A C 1
ATOM 1363 O O . LYS A 1 176 ? -12.952 3.925 1.556 1.00 94.62 176 LYS A O 1
ATOM 1368 N N . ALA A 1 177 ? -10.796 4.568 1.743 1.00 94.44 177 ALA A N 1
ATOM 1369 C CA . ALA A 1 177 ? -10.280 3.227 1.953 1.00 94.44 177 ALA A CA 1
ATOM 1370 C C . ALA A 1 177 ? -10.732 2.687 3.320 1.00 94.44 177 ALA A C 1
ATOM 1372 O O . ALA A 1 177 ? -10.555 3.378 4.331 1.00 94.44 177 ALA A O 1
ATOM 1373 N N . PRO A 1 178 ? -11.233 1.440 3.395 1.00 92.50 178 PRO A N 1
ATOM 1374 C CA . PRO A 1 178 ? -11.555 0.811 4.670 1.00 92.50 178 PRO A CA 1
ATOM 1375 C C . PRO A 1 178 ? -10.332 0.744 5.592 1.00 92.50 178 PRO A C 1
ATOM 1377 O O . PRO A 1 178 ? -10.481 0.908 6.798 1.00 92.50 178 PRO A O 1
ATOM 1380 N N . GLU A 1 179 ? -9.123 0.586 5.040 1.00 93.69 179 GLU A N 1
ATOM 1381 C CA . GLU A 1 179 ? -7.860 0.588 5.786 1.00 93.69 179 GLU A CA 1
ATOM 1382 C C . GLU A 1 179 ? -7.629 1.869 6.600 1.00 93.69 179 GLU A C 1
ATOM 1384 O O . GLU A 1 179 ? -7.132 1.803 7.725 1.00 93.69 179 GLU A O 1
ATOM 1389 N N . GLY A 1 180 ? -7.994 3.028 6.043 1.00 89.44 180 GLY A N 1
ATOM 1390 C CA . GLY A 1 180 ? -7.873 4.318 6.727 1.00 89.44 180 GLY A CA 1
ATOM 1391 C C . GLY A 1 180 ? -8.912 4.499 7.833 1.00 89.44 180 GLY A C 1
ATOM 1392 O O . GLY A 1 180 ? -8.639 5.146 8.839 1.00 89.44 180 GLY A O 1
ATOM 1393 N N . GLU A 1 181 ? -10.079 3.874 7.685 1.00 92.88 181 GLU A N 1
ATOM 1394 C CA . GLU A 1 181 ? -11.211 4.021 8.605 1.00 92.88 181 GLU A CA 1
ATOM 1395 C C . GLU A 1 181 ? -11.142 3.067 9.809 1.00 92.88 181 GLU A C 1
ATOM 1397 O O . GLU A 1 181 ? -11.785 3.328 10.823 1.00 92.88 181 GLU A O 1
ATOM 1402 N N . VAL A 1 182 ? -10.353 1.981 9.758 1.00 93.25 182 VAL A N 1
ATOM 1403 C CA . VAL A 1 182 ? -10.283 0.992 10.859 1.00 93.25 182 VAL A CA 1
ATOM 1404 C C . VAL A 1 182 ? -9.933 1.650 12.193 1.00 93.25 182 VAL A C 1
ATOM 1406 O O . VAL A 1 182 ? -10.584 1.389 13.207 1.00 93.25 182 VAL A O 1
ATOM 1409 N N . GLN A 1 183 ? -8.905 2.502 12.214 1.00 92.81 183 GLN A N 1
ATOM 1410 C CA . GLN A 1 183 ? -8.464 3.134 13.456 1.00 92.81 183 GLN A CA 1
ATOM 1411 C C . GLN A 1 183 ? -9.514 4.107 13.995 1.00 92.81 183 GLN A C 1
ATOM 1413 O O . GLN A 1 183 ? -9.788 4.115 15.198 1.00 92.81 183 GLN A O 1
ATOM 1418 N N . ASP A 1 184 ? -10.119 4.896 13.112 1.00 93.69 184 ASP A N 1
ATOM 1419 C CA . ASP A 1 184 ? -11.133 5.879 13.482 1.00 93.69 184 ASP A CA 1
ATOM 1420 C C . ASP A 1 184 ? -12.417 5.203 13.961 1.00 93.69 184 ASP A C 1
ATOM 1422 O O . ASP A 1 184 ? -12.995 5.629 14.962 1.00 93.69 184 ASP A O 1
ATOM 1426 N N . ALA A 1 185 ? -12.818 4.094 13.339 1.00 94.81 185 ALA A N 1
ATOM 1427 C CA . ALA A 1 185 ? -13.941 3.278 13.781 1.00 94.81 185 ALA A CA 1
ATOM 1428 C C . ALA A 1 185 ? -13.704 2.694 15.185 1.00 94.81 185 ALA A C 1
ATOM 1430 O O . ALA A 1 185 ? -14.579 2.797 16.047 1.00 94.81 185 ALA A O 1
ATOM 1431 N N . LEU A 1 186 ? -12.512 2.142 15.454 1.00 94.81 186 LEU A N 1
ATOM 1432 C CA . LEU A 1 186 ? -12.146 1.620 16.779 1.00 94.81 186 LEU A CA 1
ATOM 1433 C C . LEU A 1 186 ? -12.123 2.726 17.844 1.00 94.81 186 LEU A C 1
ATOM 1435 O O . LEU A 1 186 ? -12.670 2.545 18.932 1.00 94.81 186 LEU A O 1
ATOM 1439 N N . ASN A 1 187 ? -11.538 3.882 17.522 1.00 94.50 187 ASN A N 1
ATOM 1440 C CA . ASN A 1 187 ? -11.506 5.048 18.405 1.00 94.50 187 ASN A CA 1
ATOM 1441 C C . ASN A 1 187 ? -12.913 5.579 18.701 1.00 94.50 187 ASN A C 1
ATOM 1443 O O . ASN A 1 187 ? -13.247 5.8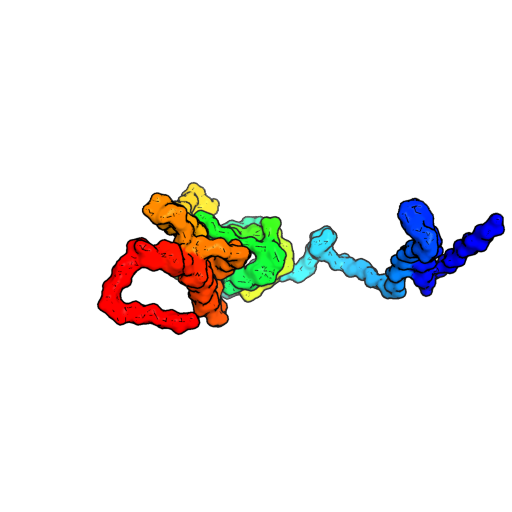57 19.851 1.00 94.50 187 ASN A O 1
ATOM 1447 N N . THR A 1 188 ? -13.751 5.702 17.671 1.00 96.69 188 THR A N 1
ATOM 1448 C CA . THR A 1 188 ? -15.129 6.193 17.795 1.00 96.69 188 THR A CA 1
ATOM 1449 C C . THR A 1 188 ? -15.977 5.250 18.643 1.00 96.69 188 THR A C 1
ATOM 1451 O O . THR A 1 188 ? -16.755 5.707 19.487 1.00 96.69 188 THR A O 1
ATOM 1454 N N . LEU A 1 189 ? -15.807 3.937 18.459 1.00 95.44 189 LEU A N 1
ATOM 1455 C CA . LEU A 1 189 ? -16.473 2.914 19.257 1.00 95.44 189 LEU A CA 1
ATOM 1456 C C . LEU A 1 189 ? -16.071 3.010 20.735 1.00 95.44 189 LEU A C 1
ATOM 1458 O O . LEU A 1 189 ? -16.948 3.081 21.599 1.00 95.44 189 LEU A O 1
ATOM 1462 N N . ASP A 1 190 ? -14.769 3.065 21.023 1.00 95.69 190 ASP A N 1
ATOM 1463 C CA . ASP A 1 190 ? -14.263 3.154 22.396 1.00 95.69 190 ASP A CA 1
ATOM 1464 C C . ASP A 1 190 ? -14.702 4.452 23.086 1.00 95.69 190 ASP A C 1
ATOM 1466 O O . ASP A 1 190 ? -15.209 4.431 24.209 1.00 95.69 190 ASP A O 1
ATOM 1470 N N . ALA A 1 191 ? -14.608 5.583 22.382 1.00 96.50 191 ALA A N 1
ATOM 1471 C CA . ALA A 1 191 ? -15.048 6.879 22.887 1.00 96.50 191 ALA A CA 1
ATOM 1472 C C . ALA A 1 191 ? -16.553 6.895 23.197 1.00 96.50 191 ALA A C 1
ATOM 1474 O O . ALA A 1 191 ? -16.971 7.420 24.233 1.00 96.50 191 ALA A O 1
ATOM 1475 N N . SER A 1 192 ? -17.373 6.294 22.331 1.00 96.81 192 SER A N 1
ATOM 1476 C CA . SER A 1 192 ? -18.821 6.187 22.536 1.00 96.81 192 SER A CA 1
ATOM 1477 C C . SER A 1 192 ? -19.162 5.305 23.737 1.00 96.81 192 SER A C 1
ATOM 1479 O O . SER A 1 192 ? -20.027 5.666 24.540 1.00 96.81 192 SER A O 1
ATOM 1481 N N . PHE A 1 193 ? -18.455 4.183 23.902 1.00 95.56 193 PHE A N 1
ATOM 1482 C CA . PHE A 1 193 ? -18.613 3.301 25.057 1.00 95.56 193 PHE A CA 1
ATOM 1483 C C . PHE A 1 193 ? -18.218 4.014 26.356 1.00 95.56 193 PHE A C 1
ATOM 1485 O O . PHE A 1 193 ? -19.010 4.075 27.297 1.00 95.56 193 PHE A O 1
ATOM 1492 N N . LYS A 1 194 ? -17.054 4.670 26.367 1.00 95.44 194 LYS A N 1
ATOM 1493 C CA . LYS A 1 194 ? -16.552 5.438 27.510 1.00 95.44 194 LYS A CA 1
ATOM 1494 C C . LYS A 1 194 ? -17.465 6.586 27.904 1.00 95.44 194 LYS A C 1
ATOM 1496 O O . LYS A 1 194 ? -17.692 6.804 29.091 1.00 95.44 194 LYS A O 1
ATOM 1501 N N . LYS A 1 195 ? -18.051 7.287 26.933 1.00 96.62 195 LYS A N 1
ATOM 1502 C CA . LYS A 1 195 ? -19.039 8.342 27.194 1.00 96.62 195 LYS A CA 1
ATOM 1503 C C . LYS A 1 195 ? -20.298 7.800 27.878 1.00 96.62 195 LYS A C 1
ATOM 1505 O O . LYS A 1 195 ? -20.889 8.503 28.692 1.00 96.62 195 LYS A O 1
ATOM 1510 N N . ARG A 1 196 ? -20.723 6.580 27.537 1.00 95.38 196 ARG A N 1
ATOM 1511 C CA . ARG A 1 196 ? -21.951 5.972 28.064 1.00 95.38 196 ARG A CA 1
ATOM 1512 C C . ARG A 1 196 ? -21.756 5.280 29.415 1.00 95.38 196 ARG A C 1
ATOM 1514 O O . ARG A 1 196 ? -22.654 5.354 30.247 1.00 95.38 196 ARG A O 1
ATOM 1521 N N . TYR A 1 197 ? -20.623 4.613 29.614 1.00 93.88 197 TYR A N 1
ATOM 1522 C CA . TYR A 1 197 ? -20.394 3.711 30.749 1.00 93.88 197 TYR A CA 1
ATOM 1523 C C . TYR A 1 197 ? -19.256 4.153 31.684 1.00 93.88 197 TYR A C 1
ATOM 1525 O O . TYR A 1 197 ? -19.094 3.592 32.763 1.00 93.88 197 TYR A O 1
ATOM 1533 N N . GLY A 1 198 ? -18.483 5.179 31.314 1.00 93.31 198 GLY A N 1
ATOM 1534 C CA . GLY A 1 198 ? -17.396 5.735 32.130 1.00 93.31 198 GLY A CA 1
ATOM 1535 C C . GLY A 1 198 ? -16.071 4.965 32.062 1.00 93.31 198 GLY A C 1
ATOM 1536 O O . GLY A 1 198 ? -15.067 5.443 32.588 1.00 93.31 198 GLY A O 1
ATOM 1537 N N . THR A 1 199 ? -16.033 3.814 31.390 1.00 93.50 199 THR A N 1
ATOM 1538 C CA . THR A 1 199 ? -14.859 2.934 31.241 1.00 93.50 199 THR A CA 1
ATOM 1539 C C . THR A 1 199 ? -14.516 2.715 29.765 1.00 93.50 199 THR A C 1
ATOM 1541 O O . THR A 1 199 ? -15.359 2.909 28.897 1.00 93.50 199 THR A O 1
ATOM 1544 N N . SER A 1 200 ? -13.266 2.368 29.447 1.00 94.56 200 SER A N 1
ATOM 1545 C CA . SER A 1 200 ? -12.858 2.047 28.067 1.00 94.56 200 SER A CA 1
ATOM 1546 C C . SER A 1 200 ? -13.266 0.612 27.714 1.00 94.56 200 SER A C 1
ATOM 1548 O O . SER A 1 200 ? -13.216 -0.273 28.567 1.00 94.56 200 SER A O 1
ATOM 1550 N N . LEU A 1 201 ? -13.692 0.394 26.470 1.00 94.56 201 LEU A N 1
ATOM 1551 C CA . LEU A 1 201 ? -14.026 -0.919 25.922 1.00 94.56 201 LEU A CA 1
ATOM 1552 C C . LEU A 1 201 ? -12.779 -1.664 25.448 1.00 94.56 201 LEU A C 1
ATOM 1554 O O . LEU A 1 201 ? -12.721 -2.888 25.544 1.00 94.56 201 LEU A O 1
ATOM 1558 N N . LEU A 1 202 ? -11.816 -0.946 24.872 1.00 94.75 202 LEU A N 1
ATOM 1559 C CA . LEU A 1 202 ? -10.644 -1.524 24.229 1.00 94.75 202 LEU A CA 1
ATOM 1560 C C . LEU A 1 202 ? -9.398 -1.294 25.079 1.00 94.75 202 LEU A C 1
ATOM 1562 O O . LEU A 1 202 ? -8.941 -0.169 25.262 1.00 94.75 202 LEU A O 1
ATOM 1566 N N . ARG A 1 203 ? -8.769 -2.383 25.516 1.00 93.25 203 ARG A N 1
ATOM 1567 C CA . ARG A 1 203 ? -7.485 -2.345 26.217 1.00 93.25 203 ARG A CA 1
ATOM 1568 C C . ARG A 1 203 ? -6.407 -1.714 25.334 1.00 93.25 203 ARG A C 1
ATOM 1570 O O . ARG A 1 203 ? -6.325 -1.971 24.122 1.00 93.25 203 ARG A O 1
ATOM 1577 N N . GLU A 1 204 ? -5.551 -0.906 25.950 1.00 89.75 204 GLU A N 1
ATOM 1578 C CA . GLU A 1 204 ? -4.356 -0.385 25.294 1.00 89.75 204 GLU A CA 1
ATOM 1579 C C . GLU A 1 204 ? -3.347 -1.513 25.062 1.00 89.75 204 GLU A C 1
ATOM 1581 O O . GLU A 1 204 ? -3.128 -2.367 25.921 1.00 89.75 204 GLU A O 1
ATOM 1586 N N . HIS A 1 205 ? -2.718 -1.522 23.887 1.00 89.50 205 HIS A N 1
ATOM 1587 C CA . HIS A 1 205 ? -1.650 -2.465 23.581 1.00 89.50 205 HIS A CA 1
ATOM 1588 C C . HIS A 1 205 ? -0.619 -1.811 22.662 1.00 89.50 205 HIS A C 1
ATOM 1590 O O . HIS A 1 205 ? -0.955 -1.195 21.653 1.00 89.50 205 HIS A O 1
ATOM 1596 N N . SER A 1 206 ? 0.662 -2.014 22.966 1.00 89.75 206 SER A N 1
ATOM 1597 C CA . SER A 1 206 ? 1.796 -1.512 22.174 1.00 89.75 206 SER A CA 1
ATOM 1598 C C . SER A 1 206 ? 1.841 -2.000 20.716 1.00 89.75 206 SER A C 1
ATOM 1600 O O . SER A 1 206 ? 2.538 -1.404 19.898 1.00 89.75 206 SER A O 1
ATOM 1602 N N . SER A 1 207 ? 1.114 -3.067 20.367 1.00 90.31 207 SER A N 1
ATOM 1603 C CA . SER A 1 207 ? 1.119 -3.673 19.034 1.00 90.31 207 SER A CA 1
ATOM 1604 C C . SER A 1 207 ? 0.137 -3.008 18.073 1.00 90.31 207 SER A C 1
ATOM 1606 O O . SER A 1 207 ? 0.243 -3.234 16.871 1.00 90.31 207 SER A O 1
ATOM 1608 N N . VAL A 1 208 ? -0.785 -2.167 18.560 1.00 91.88 208 VAL A N 1
ATOM 1609 C CA . VAL A 1 208 ? -1.868 -1.575 17.753 1.00 91.88 208 VAL A CA 1
ATOM 1610 C C . VAL A 1 208 ? -1.318 -0.844 16.531 1.00 91.88 208 VAL A C 1
ATOM 1612 O O . VAL A 1 208 ? -1.721 -1.138 15.411 1.00 91.88 208 VAL A O 1
ATOM 1615 N N . THR A 1 209 ? -0.319 0.021 16.710 1.00 90.69 209 THR A N 1
ATOM 1616 C CA . THR A 1 209 ? 0.302 0.760 15.600 1.00 90.69 209 THR A CA 1
ATOM 1617 C C . THR A 1 209 ? 0.911 -0.163 14.544 1.00 90.69 209 THR A C 1
ATOM 1619 O O . THR A 1 209 ? 0.857 0.136 13.353 1.00 90.69 209 THR A O 1
ATOM 1622 N N . GLN A 1 210 ? 1.505 -1.285 14.959 1.00 90.00 210 GLN A N 1
ATOM 1623 C CA . GLN A 1 210 ? 2.078 -2.259 14.032 1.00 90.00 210 GLN A CA 1
ATOM 1624 C C . GLN A 1 210 ? 0.985 -3.057 13.312 1.00 90.00 210 GLN A C 1
ATOM 1626 O O . GLN A 1 210 ? 1.096 -3.270 12.108 1.00 90.00 210 GLN A O 1
ATOM 1631 N N . LEU A 1 211 ? -0.066 -3.461 14.028 1.00 92.75 211 LEU A N 1
ATOM 1632 C CA . LEU A 1 211 ? -1.197 -4.195 13.466 1.00 92.75 211 LEU A CA 1
ATOM 1633 C C . LEU A 1 211 ? -1.942 -3.355 12.425 1.00 92.75 211 LEU A C 1
ATOM 1635 O O . LEU A 1 211 ? -2.178 -3.845 11.330 1.00 92.75 211 LEU A O 1
ATOM 1639 N N . LEU A 1 212 ? -2.219 -2.077 12.704 1.00 92.31 212 LEU A N 1
ATOM 1640 C CA . LEU A 1 212 ? -2.852 -1.168 11.738 1.00 92.31 212 LEU A CA 1
ATOM 1641 C C . LEU A 1 212 ? -2.052 -1.049 10.440 1.00 92.31 212 LEU A C 1
ATOM 1643 O O . LEU A 1 212 ? -2.623 -1.076 9.360 1.00 92.31 212 LEU A O 1
ATOM 1647 N N . ARG A 1 213 ? -0.718 -0.970 10.533 1.00 88.88 213 ARG A N 1
ATOM 1648 C CA . ARG A 1 213 ? 0.155 -0.930 9.348 1.00 88.88 213 ARG A CA 1
ATOM 1649 C C . ARG A 1 213 ? 0.111 -2.223 8.531 1.00 88.88 213 ARG A C 1
ATOM 1651 O O . ARG A 1 213 ? 0.380 -2.180 7.338 1.00 88.88 213 ARG A O 1
ATOM 1658 N N . ALA A 1 214 ? -0.184 -3.355 9.168 1.00 89.44 214 ALA A N 1
ATOM 1659 C CA . ALA A 1 214 ? -0.284 -4.666 8.527 1.00 89.44 214 ALA A CA 1
ATOM 1660 C C . ALA A 1 214 ? -1.699 -4.985 8.002 1.00 89.44 214 ALA A C 1
ATOM 1662 O O . ALA A 1 214 ? -1.896 -6.014 7.345 1.00 89.44 214 ALA A O 1
ATOM 1663 N N . VAL A 1 215 ? -2.687 -4.136 8.304 1.00 92.19 215 VAL A N 1
ATOM 1664 C CA . VAL A 1 215 ? -4.073 -4.282 7.855 1.00 92.19 215 VAL A CA 1
ATOM 1665 C C . VAL A 1 215 ? -4.250 -3.528 6.542 1.00 92.19 215 VAL A C 1
ATOM 1667 O O . VAL A 1 215 ? -4.480 -2.324 6.516 1.00 92.19 215 VAL A O 1
ATOM 1670 N N . HIS A 1 216 ? -4.111 -4.256 5.435 1.00 93.38 216 HIS A N 1
ATOM 1671 C CA . HIS A 1 216 ? -4.401 -3.759 4.093 1.00 93.38 216 HIS A CA 1
ATOM 1672 C C . HIS A 1 216 ? -4.798 -4.890 3.142 1.00 93.38 216 HIS A C 1
ATOM 1674 O O . HIS A 1 216 ? -4.315 -6.021 3.270 1.00 93.38 216 HIS A O 1
ATOM 1680 N N . ARG A 1 217 ? -5.641 -4.586 2.146 1.00 93.38 217 ARG A N 1
ATOM 1681 C CA . ARG A 1 217 ? -6.205 -5.590 1.226 1.00 93.38 217 ARG A CA 1
ATOM 1682 C C . ARG A 1 217 ? -5.166 -6.375 0.423 1.00 93.38 217 ARG A C 1
ATOM 1684 O O . ARG A 1 217 ? -5.360 -7.562 0.191 1.00 93.38 217 ARG A O 1
ATOM 1691 N N . PHE A 1 218 ? -4.028 -5.767 0.065 1.00 94.44 218 PHE A N 1
ATOM 1692 C CA . PHE A 1 218 ? -2.996 -6.442 -0.743 1.00 94.44 218 PHE A CA 1
ATOM 1693 C C . PHE A 1 218 ? -2.423 -7.702 -0.094 1.00 94.44 218 PHE A C 1
ATOM 1695 O O . PHE A 1 218 ? -1.947 -8.600 -0.782 1.00 94.44 218 PHE A O 1
ATOM 1702 N N . ARG A 1 219 ? -2.510 -7.806 1.233 1.00 92.06 219 ARG A N 1
ATOM 1703 C CA . ARG A 1 219 ? -2.077 -8.996 1.951 1.00 92.06 219 ARG A CA 1
ATOM 1704 C C . ARG A 1 219 ? -2.936 -10.215 1.620 1.00 92.06 219 ARG A C 1
ATOM 1706 O O . ARG A 1 219 ? -2.424 -11.322 1.638 1.00 92.06 219 ARG A O 1
ATOM 1713 N N . ALA A 1 220 ? -4.209 -10.029 1.269 1.00 92.25 220 ALA A N 1
ATOM 1714 C CA . ALA A 1 220 ? -5.107 -11.127 0.920 1.00 92.25 220 ALA A CA 1
ATOM 1715 C C . ALA A 1 220 ? -4.723 -11.848 -0.387 1.00 92.25 220 ALA A C 1
ATOM 1717 O O . ALA A 1 220 ? -5.229 -12.937 -0.637 1.00 92.25 220 ALA A O 1
ATOM 1718 N N . VAL A 1 221 ? -3.832 -11.260 -1.195 1.00 91.44 221 VAL A N 1
ATOM 1719 C CA . VAL A 1 221 ? -3.340 -11.845 -2.452 1.00 91.44 221 VAL A CA 1
ATOM 1720 C C . VAL A 1 221 ? -2.261 -12.906 -2.207 1.00 91.44 221 VAL A C 1
ATOM 1722 O O . VAL A 1 221 ? -2.112 -13.828 -3.004 1.00 91.44 221 VAL A O 1
ATOM 1725 N N . GLU A 1 222 ? -1.494 -12.794 -1.118 1.00 88.81 222 GLU A N 1
ATOM 1726 C CA . GLU A 1 222 ? -0.458 -13.776 -0.786 1.00 88.81 222 GLU A CA 1
ATOM 1727 C C . GLU A 1 222 ? -1.073 -15.081 -0.252 1.00 88.81 222 GLU A C 1
ATOM 1729 O O . GLU A 1 222 ? -2.139 -15.093 0.371 1.00 88.81 222 GLU A O 1
ATOM 1734 N N . GLU A 1 223 ? -0.367 -16.196 -0.446 1.00 90.12 223 GLU A N 1
ATOM 1735 C CA . GLU A 1 223 ? -0.775 -17.492 0.095 1.00 90.12 223 GLU A CA 1
ATOM 1736 C C . GLU A 1 223 ? -0.903 -17.426 1.627 1.00 90.12 223 GLU A C 1
ATOM 1738 O O . GLU A 1 223 ? 0.019 -17.022 2.334 1.00 90.12 223 GLU A O 1
ATOM 1743 N N . GLY A 1 224 ? -2.080 -17.780 2.153 1.00 91.50 224 GLY A N 1
ATOM 1744 C CA . GLY A 1 224 ? -2.392 -17.674 3.585 1.00 91.50 224 GLY A CA 1
ATOM 1745 C C . GLY A 1 224 ? -2.616 -16.243 4.097 1.00 91.50 224 GLY A C 1
ATOM 1746 O O . GLY A 1 224 ? -3.065 -16.066 5.233 1.00 91.50 224 GLY A O 1
ATOM 1747 N N . GLY A 1 225 ? -2.392 -15.223 3.268 1.00 92.56 225 GLY A N 1
ATOM 1748 C CA . GLY A 1 225 ? -2.435 -13.820 3.663 1.00 92.56 225 GLY A CA 1
ATOM 1749 C C . GLY A 1 225 ? -3.819 -13.331 4.100 1.00 92.56 225 GLY A C 1
ATOM 1750 O O . GLY A 1 225 ? -3.915 -12.514 5.014 1.00 92.56 225 GLY A O 1
ATOM 1751 N N . LEU A 1 226 ? -4.902 -13.893 3.550 1.00 94.38 226 LEU A N 1
ATOM 1752 C CA . LEU A 1 226 ? -6.276 -13.614 3.994 1.00 94.38 226 LEU A CA 1
ATOM 1753 C C . LEU A 1 226 ? -6.535 -14.076 5.440 1.00 94.38 226 LEU A C 1
ATOM 1755 O O . LEU A 1 226 ? -7.124 -13.345 6.241 1.00 94.38 226 LEU A O 1
ATOM 1759 N N . LEU A 1 227 ? -6.092 -15.288 5.788 1.00 95.56 227 LEU A N 1
ATOM 1760 C CA . LEU A 1 227 ? -6.233 -15.829 7.143 1.00 95.56 227 LEU A CA 1
ATOM 1761 C C . LEU A 1 227 ? -5.428 -14.988 8.135 1.00 95.56 227 LEU A C 1
ATOM 1763 O O . LEU A 1 227 ? -5.876 -14.685 9.238 1.00 95.56 227 LEU A O 1
ATOM 1767 N N . ASP A 1 228 ? -4.236 -14.603 7.719 1.00 94.06 228 ASP A N 1
ATOM 1768 C CA . ASP A 1 228 ? -3.319 -13.789 8.487 1.00 94.06 228 ASP A CA 1
ATOM 1769 C C . ASP A 1 228 ? -3.866 -12.366 8.707 1.00 94.06 228 ASP A C 1
ATOM 1771 O O . ASP A 1 228 ? -3.868 -11.883 9.843 1.00 94.06 228 ASP A O 1
ATOM 1775 N N . LEU A 1 229 ? -4.446 -11.737 7.679 1.00 94.75 229 LEU A N 1
ATOM 1776 C CA . LEU A 1 229 ? -5.172 -10.468 7.803 1.00 94.75 229 LEU A CA 1
ATOM 1777 C C . LEU A 1 229 ? -6.352 -10.590 8.778 1.00 94.75 229 LEU A C 1
ATOM 1779 O O . LEU A 1 229 ? -6.542 -9.730 9.637 1.00 94.75 229 LEU A O 1
ATOM 1783 N N . SER A 1 230 ? -7.102 -11.691 8.698 1.00 94.38 230 SER A N 1
ATOM 1784 C CA . SER A 1 230 ? -8.230 -11.963 9.595 1.00 94.38 230 SER A CA 1
ATOM 1785 C C . SER A 1 230 ? -7.784 -12.076 11.058 1.00 94.38 230 SER A C 1
ATOM 1787 O O . SER A 1 230 ? -8.425 -11.512 11.942 1.00 94.38 230 SER A O 1
ATOM 1789 N N . LYS A 1 231 ? -6.657 -12.750 11.333 1.00 94.75 231 LYS A N 1
ATOM 1790 C CA . LYS A 1 231 ? -6.084 -12.834 12.690 1.00 94.75 231 LYS A CA 1
ATOM 1791 C C . LYS A 1 231 ? -5.705 -11.459 13.233 1.00 94.75 231 LYS A C 1
ATOM 1793 O O . LYS A 1 231 ? -5.955 -11.181 14.402 1.00 94.75 231 LYS A O 1
ATOM 1798 N N . ASP A 1 232 ? -5.112 -10.599 12.412 1.00 94.44 232 ASP A N 1
ATOM 1799 C CA . ASP A 1 232 ? -4.693 -9.275 12.872 1.00 94.44 232 ASP A CA 1
ATOM 1800 C C . ASP A 1 232 ? -5.881 -8.332 13.101 1.00 94.44 232 ASP A C 1
ATOM 1802 O O . ASP A 1 232 ? -5.877 -7.584 14.080 1.00 94.44 232 ASP A O 1
ATOM 1806 N N . LEU A 1 233 ? -6.948 -8.438 12.301 1.00 93.62 233 LEU A N 1
ATOM 1807 C CA . LEU A 1 233 ? -8.222 -7.769 12.588 1.00 93.62 233 LEU A CA 1
ATOM 1808 C C . LEU A 1 233 ? -8.839 -8.255 13.912 1.00 93.62 233 LEU A C 1
ATOM 1810 O O . LEU A 1 233 ? -9.276 -7.442 14.729 1.00 93.62 233 LEU A O 1
ATOM 1814 N N . MET A 1 234 ? -8.806 -9.565 14.180 1.00 94.38 234 MET A N 1
ATOM 1815 C CA . MET A 1 234 ? -9.267 -10.133 15.456 1.00 94.38 234 MET A CA 1
ATOM 1816 C C . MET A 1 234 ? -8.439 -9.642 16.651 1.00 94.38 234 MET A C 1
ATOM 1818 O O . MET A 1 234 ? -8.997 -9.344 17.708 1.00 94.38 234 MET A O 1
ATOM 1822 N N . ARG A 1 235 ? -7.120 -9.495 16.488 1.00 94.06 235 ARG A N 1
ATOM 1823 C CA . ARG A 1 235 ? -6.227 -8.920 17.509 1.00 94.06 235 ARG A CA 1
ATOM 1824 C C . ARG A 1 235 ? -6.495 -7.442 17.765 1.00 94.06 235 ARG A C 1
ATOM 1826 O O . ARG A 1 235 ? -6.415 -6.992 18.905 1.00 94.06 235 ARG A O 1
ATOM 1833 N N . LEU A 1 236 ? -6.808 -6.679 16.718 1.00 93.69 236 LEU A N 1
ATOM 1834 C CA . LEU A 1 236 ? -7.125 -5.255 16.837 1.00 93.69 236 LEU A CA 1
ATOM 1835 C C . LEU A 1 236 ? -8.421 -4.999 17.602 1.00 93.69 236 LEU A C 1
ATOM 1837 O O . LEU A 1 236 ? -8.504 -3.982 18.297 1.00 93.69 236 LEU A O 1
ATOM 1841 N N . PHE A 1 237 ? -9.396 -5.900 17.472 1.00 92.50 237 PHE A N 1
ATOM 1842 C CA . PHE A 1 237 ? -10.703 -5.769 18.102 1.00 92.50 237 PHE A CA 1
ATOM 1843 C C . PHE A 1 237 ? -10.927 -6.800 19.212 1.00 92.50 237 PHE A C 1
ATOM 1845 O O . PHE A 1 237 ? -10.768 -6.472 20.385 1.00 92.50 237 PHE A O 1
ATOM 1852 N N . SER A 1 238 ? -11.283 -8.039 18.869 1.00 91.19 238 SER A N 1
ATOM 1853 C CA . SER A 1 238 ? -11.783 -9.047 19.813 1.00 91.19 238 SER A CA 1
ATOM 1854 C C . SER A 1 238 ? -10.836 -9.363 20.968 1.00 91.19 238 SER A C 1
ATOM 1856 O O . SER A 1 238 ? -11.297 -9.494 22.098 1.00 91.19 238 SER A O 1
ATOM 1858 N N . GLU A 1 239 ? -9.527 -9.464 20.727 1.00 91.94 239 GLU A N 1
ATOM 1859 C CA . GLU A 1 239 ? -8.561 -9.747 21.805 1.00 91.94 239 GLU A CA 1
ATOM 1860 C C . GLU A 1 239 ? -8.349 -8.554 22.749 1.00 91.94 239 GLU A C 1
ATOM 1862 O O . GLU A 1 239 ? -7.903 -8.726 23.885 1.00 91.94 239 GLU A O 1
ATOM 1867 N N . ARG A 1 240 ? -8.685 -7.342 22.296 1.00 94.12 240 ARG A N 1
ATOM 1868 C CA . ARG A 1 240 ? -8.568 -6.106 23.075 1.00 94.12 240 ARG A CA 1
ATOM 1869 C C . ARG A 1 240 ? -9.838 -5.743 23.829 1.00 94.12 240 ARG A C 1
ATOM 1871 O O . ARG A 1 240 ? -9.772 -4.861 24.678 1.00 94.12 240 ARG A O 1
ATOM 1878 N N . VAL A 1 241 ? -10.964 -6.395 23.555 1.00 94.12 241 VAL A N 1
ATOM 1879 C CA . VAL A 1 241 ? -12.216 -6.134 24.270 1.00 94.12 241 VAL A CA 1
ATOM 1880 C C . VAL A 1 241 ? -12.051 -6.447 25.759 1.00 94.12 241 VAL A C 1
ATOM 1882 O O . VAL A 1 241 ? -11.706 -7.566 26.147 1.00 94.12 241 VAL A O 1
ATOM 1885 N N . ASP A 1 242 ? -12.335 -5.459 26.604 1.00 92.56 242 ASP A N 1
ATOM 1886 C CA . ASP A 1 242 ? -12.344 -5.619 28.048 1.00 92.56 242 ASP A CA 1
ATOM 1887 C C . ASP A 1 242 ? -13.676 -6.212 28.524 1.00 92.56 242 ASP A C 1
ATOM 1889 O O . ASP A 1 242 ? -14.670 -5.520 28.756 1.00 92.56 242 ASP A O 1
ATOM 1893 N N . VAL A 1 243 ? -13.700 -7.538 28.661 1.00 90.06 243 VAL A N 1
ATOM 1894 C CA . VAL A 1 243 ? -14.888 -8.282 29.107 1.00 90.06 243 VAL A CA 1
ATOM 1895 C C . VAL A 1 243 ? -15.332 -7.854 30.510 1.00 90.06 243 VAL A C 1
ATOM 1897 O O . VAL A 1 243 ? -16.531 -7.849 30.800 1.00 90.06 243 VAL A O 1
ATOM 1900 N N . ASP A 1 244 ? -14.398 -7.439 31.367 1.00 88.38 244 ASP A N 1
ATOM 1901 C CA . ASP A 1 244 ? -14.712 -6.988 32.724 1.00 88.38 244 ASP A CA 1
ATOM 1902 C C . ASP A 1 244 ? -15.393 -5.613 32.715 1.00 88.38 244 ASP A C 1
ATOM 1904 O O . ASP A 1 244 ? -16.262 -5.356 33.546 1.00 88.38 244 ASP A O 1
ATOM 1908 N N . ALA A 1 245 ? -15.084 -4.764 31.727 1.00 87.50 245 ALA A N 1
ATOM 1909 C CA . ALA A 1 245 ? -15.791 -3.505 31.498 1.00 87.50 245 ALA A CA 1
ATOM 1910 C C . ALA A 1 245 ? -17.185 -3.719 30.882 1.00 87.50 245 ALA A C 1
ATOM 1912 O O . ALA A 1 245 ? -18.089 -2.923 31.119 1.00 87.50 245 ALA A O 1
ATOM 1913 N N . LEU A 1 246 ? -17.391 -4.795 30.113 1.00 87.81 246 LEU A N 1
ATOM 1914 C CA . LEU A 1 246 ? -18.688 -5.125 29.510 1.00 87.81 246 LEU A CA 1
ATOM 1915 C C . LEU A 1 246 ? -19.670 -5.745 30.509 1.00 87.81 246 LEU A C 1
ATOM 1917 O O . LEU A 1 246 ? -20.833 -5.349 30.571 1.00 87.81 246 LEU A O 1
ATOM 1921 N N . THR A 1 247 ? -19.217 -6.727 31.286 1.00 85.81 247 THR A N 1
ATOM 1922 C CA . THR A 1 247 ? -20.087 -7.593 32.103 1.00 85.81 247 THR A CA 1
ATOM 1923 C C . THR A 1 247 ? -21.061 -6.836 33.033 1.00 85.81 247 THR A C 1
ATOM 1925 O O . THR A 1 247 ? -22.216 -7.248 33.117 1.00 85.81 247 THR A O 1
ATOM 1928 N N . PRO A 1 248 ? -20.689 -5.718 33.695 1.00 85.88 248 PRO A N 1
ATOM 1929 C CA . PRO A 1 248 ? -21.602 -4.969 34.568 1.00 85.88 248 PRO A CA 1
ATOM 1930 C C . PRO A 1 248 ? -22.771 -4.292 33.841 1.00 85.88 248 PRO A C 1
ATOM 1932 O O . PRO A 1 248 ? -23.771 -3.947 34.469 1.00 85.88 248 PRO A O 1
ATOM 1935 N N . HIS A 1 249 ? -22.644 -4.063 32.533 1.00 83.81 249 HIS A N 1
ATOM 1936 C CA . HIS A 1 249 ? -23.596 -3.281 31.743 1.00 83.81 249 HIS A CA 1
ATOM 1937 C C . HIS A 1 249 ? -24.513 -4.138 30.865 1.00 83.81 249 HIS A C 1
ATOM 1939 O O . HIS A 1 249 ? -25.477 -3.614 30.305 1.00 83.81 249 HIS A O 1
ATOM 1945 N N . PHE A 1 250 ? -24.245 -5.444 30.773 1.00 78.31 250 PHE A N 1
ATOM 1946 C CA . PHE A 1 250 ? -25.041 -6.394 30.005 1.00 78.31 250 PHE A CA 1
ATOM 1947 C C . PHE A 1 250 ? -25.513 -7.536 30.906 1.00 78.31 250 PHE A C 1
ATOM 1949 O O . PHE A 1 250 ? -24.728 -8.363 31.365 1.00 78.31 250 PHE A O 1
ATOM 1956 N N . THR A 1 251 ? -26.822 -7.618 31.135 1.00 65.94 251 THR A N 1
ATOM 1957 C CA . THR A 1 251 ? -27.443 -8.804 31.724 1.00 65.94 251 THR A CA 1
ATOM 1958 C C . THR A 1 251 ? -27.474 -9.909 30.671 1.00 65.94 251 THR A C 1
ATOM 1960 O O . THR A 1 251 ? -28.347 -9.929 29.805 1.00 65.94 251 THR A O 1
ATOM 1963 N N . LEU A 1 252 ? -26.509 -10.833 30.720 1.00 59.28 252 LEU A N 1
ATOM 1964 C CA . LEU A 1 252 ? -26.606 -12.090 29.972 1.00 59.28 252 LEU A CA 1
ATOM 1965 C C . LEU A 1 252 ? -27.911 -12.784 30.385 1.00 59.28 252 LEU A C 1
ATOM 1967 O O . LEU A 1 252 ? -28.150 -12.996 31.576 1.00 59.28 252 LEU A O 1
ATOM 1971 N N . ALA A 1 253 ? -28.773 -13.106 29.418 1.00 53.59 253 ALA A N 1
ATOM 1972 C CA . ALA A 1 253 ? -29.970 -13.891 29.688 1.00 53.59 253 ALA A CA 1
ATOM 1973 C C . ALA A 1 253 ? -29.550 -15.218 30.346 1.00 53.59 253 ALA A C 1
ATOM 1975 O O . ALA A 1 253 ? -28.669 -15.917 29.845 1.00 53.59 253 ALA A O 1
ATOM 1976 N N . ASN A 1 254 ? -30.141 -15.525 31.504 1.00 42.88 254 ASN A N 1
ATOM 1977 C CA . ASN A 1 254 ? -29.815 -16.688 32.330 1.00 42.88 254 ASN A CA 1
ATOM 1978 C C . ASN A 1 254 ? -29.766 -17.982 31.492 1.00 42.88 254 ASN A C 1
ATOM 1980 O O . ASN A 1 254 ? -30.809 -18.501 31.101 1.00 42.88 254 ASN A O 1
ATOM 1984 N N . GLY A 1 255 ? -28.566 -18.520 31.244 1.00 49.00 255 GLY A N 1
ATOM 1985 C CA . GLY A 1 255 ? -28.395 -19.806 30.556 1.00 49.00 255 GLY A CA 1
ATOM 1986 C C . GLY A 1 255 ? -26.991 -20.094 30.021 1.00 49.00 255 GLY A C 1
ATOM 1987 O O . GLY A 1 255 ? -26.573 -21.251 30.005 1.00 49.00 255 GLY A O 1
ATOM 1988 N N . GLU A 1 256 ? -26.214 -19.075 29.652 1.00 46.38 256 GLU A N 1
ATOM 1989 C CA . GLU A 1 256 ? -24.865 -19.292 29.120 1.00 46.38 256 GLU A CA 1
ATOM 1990 C C . GLU A 1 256 ? -23.823 -19.295 30.242 1.00 46.38 256 GLU A C 1
ATOM 1992 O O . GLU A 1 256 ? -23.407 -18.265 30.774 1.00 46.38 256 GLU A O 1
ATOM 1997 N N . LYS A 1 257 ? -23.417 -20.504 30.648 1.00 42.78 257 LYS A N 1
ATOM 1998 C CA . LYS A 1 257 ? -22.346 -20.705 31.627 1.00 42.78 257 LYS A CA 1
ATOM 1999 C C . LYS A 1 257 ? -21.058 -20.042 31.139 1.00 42.78 257 LYS A C 1
ATOM 2001 O O . LYS A 1 257 ? -20.535 -20.382 30.079 1.00 42.78 257 LYS A O 1
ATOM 2006 N N . LYS A 1 258 ? -20.505 -19.179 31.994 1.00 47.72 258 LYS A N 1
ATOM 2007 C CA . LYS A 1 258 ? -19.137 -18.655 31.937 1.00 47.72 258 LYS A CA 1
ATOM 2008 C C . LYS A 1 258 ? -18.176 -19.832 31.701 1.00 47.72 258 LYS A C 1
ATOM 2010 O O . LYS A 1 258 ? -17.977 -20.647 32.603 1.00 47.72 258 LYS A O 1
ATOM 2015 N N . ARG A 1 259 ? -17.613 -19.975 30.494 1.00 38.59 259 ARG A N 1
ATOM 2016 C CA . ARG A 1 259 ? -16.497 -20.909 30.281 1.00 38.59 259 ARG A CA 1
ATOM 2017 C C . ARG A 1 259 ? -15.311 -20.352 31.060 1.00 38.59 259 ARG A C 1
ATOM 2019 O O . ARG A 1 259 ? -14.707 -19.368 30.643 1.00 38.59 259 ARG A O 1
ATOM 2026 N N . ALA A 1 260 ? -15.048 -20.946 32.220 1.00 43.72 260 ALA A N 1
ATOM 2027 C CA . ALA A 1 260 ? -13.838 -20.698 32.982 1.00 43.72 260 ALA A CA 1
ATOM 2028 C C . ALA A 1 260 ? -12.629 -21.011 32.085 1.00 43.72 260 ALA A C 1
ATOM 2030 O O . ALA A 1 260 ? -12.551 -22.103 31.517 1.00 43.72 260 ALA A O 1
ATOM 2031 N N . ARG A 1 261 ? -11.748 -20.025 31.916 1.00 39.44 261 ARG A N 1
ATOM 2032 C CA . ARG A 1 261 ? -10.341 -20.275 31.611 1.00 39.44 261 ARG A CA 1
ATOM 2033 C C . ARG A 1 261 ? -9.608 -20.453 32.928 1.00 39.44 261 ARG A C 1
ATOM 2035 O O . ARG A 1 261 ? -9.969 -19.717 33.873 1.00 39.44 261 ARG A O 1
#

Radius of gyration: 29.16 Å; chains: 1; bounding box: 91×38×67 Å

pLDDT: mean 84.03, std 16.1, range [31.41, 97.62]

Organism: NCBI:txid1899321

Foldseek 3Di:
DDPPDFPQDDDPPDWGWGKDQDDPPDDGPDIDIDTDDDDPDDDPDPPDDCPPVVDDDPDFFWAAQAPVRDIDTLQVLLPDQGKWWFDLVLQVVLVPAPQWDWAADFAFWTWTHNHPVQIFIWGAAPVRIIIGRSNSLSPGRVVVVVSRRVGTDHDDDDGHPQVCCVPPVVHHDPHHHVLVCLVVVQVVVQVVLCVVQVDGQFADDPCLVVLSRLQDPSLVVDDCSVVVNVVSSCVNPVVRGDVVSVVVPDDDDPDDDDPDD